Protein AF-A0A2S4DX50-F1 (afdb_monomer)

Solvent-accessible surface area (backbone atoms only — not comparable to full-atom values): 15581 Å² total; per-residue (Å²): 107,74,46,39,34,32,43,34,52,40,32,35,40,36,37,38,90,70,46,83,98,61,53,57,69,65,50,57,75,54,47,44,44,21,42,78,88,64,51,76,56,74,75,76,48,62,48,79,37,63,93,77,22,32,35,42,37,33,41,82,45,56,71,91,52,61,47,37,37,43,32,42,81,92,38,73,35,60,32,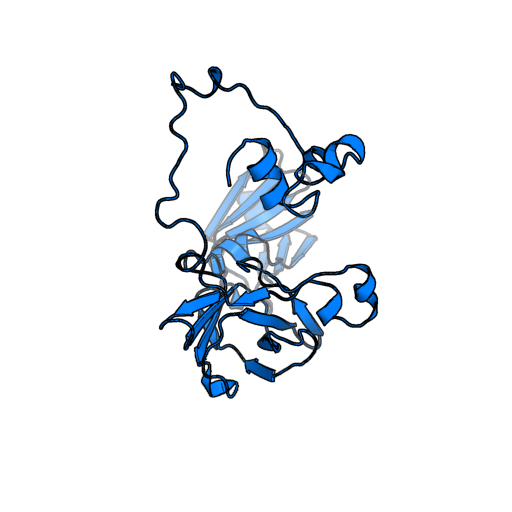46,92,32,72,53,23,48,45,70,67,33,63,70,92,70,86,66,24,69,43,59,35,83,94,19,34,30,32,44,36,29,44,84,50,64,81,48,77,45,44,29,42,38,35,23,36,64,90,42,78,85,42,75,70,48,72,47,77,46,44,84,49,72,45,28,25,34,32,49,79,46,48,17,62,82,63,79,35,82,50,41,64,59,24,28,32,35,35,39,42,27,46,88,96,44,74,46,69,44,60,58,93,51,50,85,43,61,50,94,74,59,79,89,44,35,85,79,38,71,74,40,63,49,61,35,22,27,42,60,60,71,90,81,51,80,71,93,81,75,72,83,85,87,61,86,89,64,81,53,80,86,66,64,80,86,82,88,84,50,61,40,64,81,47,57,50,75,89,50,56,89,75,52,94,41,65,64,41,31,73,65,28,49,37,45,76,74,72,48,127

Organism: Streptococcus thermophilus (NCBI:txid1308)

Mean predicted aligned error: 5.95 Å

Radius of gyration: 27.24 Å; Cα contacts (8 Å, |Δi|>4): 497; chains: 1; bounding box: 67×50×75 Å

Structure (mmCIF, N/CA/C/O backbone):
data_AF-A0A2S4DX50-F1
#
_entry.id   AF-A0A2S4DX50-F1
#
loop_
_atom_site.group_PDB
_atom_site.id
_atom_site.type_symbol
_atom_site.label_atom_id
_atom_site.label_alt_id
_atom_site.label_comp_id
_atom_site.label_asym_id
_atom_site.label_entity_id
_atom_site.label_seq_id
_atom_site.pdbx_PDB_ins_code
_atom_site.Cartn_x
_atom_site.Cartn_y
_atom_site.Cartn_z
_atom_site.occupancy
_atom_site.B_iso_or_equiv
_atom_site.auth_seq_id
_atom_site.auth_comp_id
_atom_site.auth_asym_id
_atom_site.auth_atom_id
_atom_site.pdbx_PDB_model_num
ATOM 1 N N . MET A 1 1 ? -33.282 1.999 17.122 1.00 90.56 1 MET A N 1
ATOM 2 C CA . MET A 1 1 ? -31.908 2.334 16.662 1.00 90.56 1 MET A CA 1
ATOM 3 C C . MET A 1 1 ? -31.429 1.211 15.747 1.00 90.56 1 MET A C 1
ATOM 5 O O . MET A 1 1 ? -31.797 0.074 15.987 1.00 90.56 1 MET A O 1
ATOM 9 N N . THR A 1 2 ? -30.674 1.490 14.684 1.00 93.50 2 THR A N 1
ATOM 10 C CA . THR A 1 2 ? -30.256 0.473 13.690 1.00 93.50 2 THR A CA 1
ATOM 11 C C . THR A 1 2 ? -28.762 0.163 13.697 1.00 93.50 2 THR A C 1
ATOM 13 O O . THR A 1 2 ? -28.354 -0.839 13.117 1.00 93.50 2 THR A O 1
ATOM 16 N N . GLY A 1 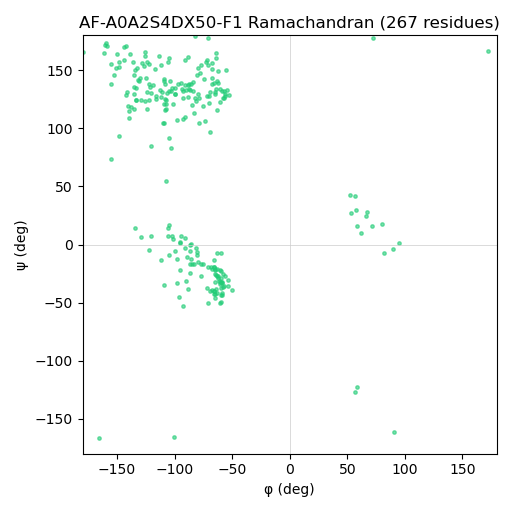3 ? -27.937 0.981 14.353 1.00 93.56 3 GLY A N 1
ATOM 17 C CA . GLY A 1 3 ? -26.508 0.712 14.475 1.00 93.56 3 GLY A CA 1
ATOM 18 C C . GLY A 1 3 ? -25.759 1.771 15.273 1.00 93.56 3 GLY A C 1
ATOM 19 O O . GLY A 1 3 ? -26.273 2.864 15.512 1.00 93.56 3 GLY A O 1
ATOM 20 N N . ALA A 1 4 ? -24.531 1.433 15.664 1.00 94.25 4 ALA A N 1
ATOM 21 C CA . ALA A 1 4 ? -23.597 2.338 16.322 1.00 94.25 4 ALA A CA 1
ATOM 22 C C . ALA A 1 4 ? -22.170 2.080 15.815 1.00 94.25 4 ALA A C 1
ATOM 24 O O . ALA A 1 4 ? -21.714 0.934 15.790 1.00 94.25 4 ALA A O 1
ATOM 25 N N . GLN A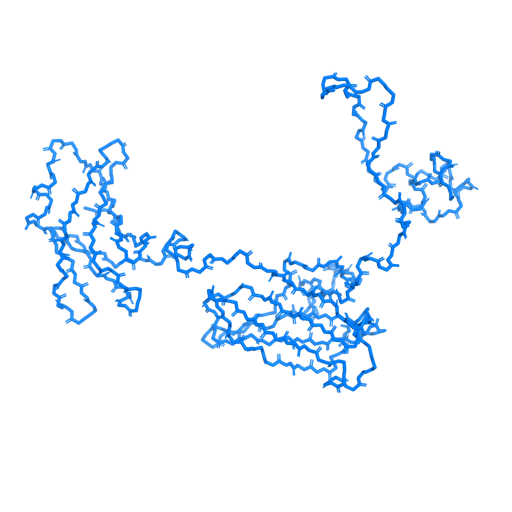 1 5 ? -21.452 3.132 15.428 1.00 93.19 5 GLN A N 1
ATOM 26 C CA . GLN A 1 5 ? -20.070 3.049 14.950 1.00 93.19 5 GLN A CA 1
ATOM 27 C C . GLN A 1 5 ? -19.221 4.124 15.611 1.00 93.19 5 GLN A C 1
ATOM 29 O O . GLN A 1 5 ? -19.615 5.286 15.671 1.00 93.19 5 GLN A O 1
ATOM 34 N N . GLN A 1 6 ? -18.031 3.764 16.083 1.00 93.06 6 GLN A N 1
ATOM 35 C CA . GLN A 1 6 ? -17.111 4.771 16.590 1.00 93.06 6 GLN A CA 1
ATOM 36 C C . GLN A 1 6 ? -16.409 5.453 15.413 1.00 93.06 6 GLN A C 1
ATOM 38 O O . GLN A 1 6 ? -15.878 4.771 14.537 1.00 93.06 6 GLN A O 1
ATOM 43 N N . LEU A 1 7 ? -16.411 6.786 15.379 1.00 92.56 7 LEU A N 1
ATOM 44 C CA . LEU A 1 7 ? -15.806 7.587 14.309 1.00 92.56 7 LEU A CA 1
ATOM 45 C C . LEU A 1 7 ? -14.406 8.085 14.667 1.00 92.56 7 LEU A C 1
ATOM 47 O O . LEU A 1 7 ? -13.564 8.242 13.789 1.00 92.56 7 LEU A O 1
ATOM 51 N N . SER A 1 8 ? -14.166 8.359 15.947 1.00 92.69 8 SER A N 1
ATOM 52 C CA . SER A 1 8 ? -12.902 8.869 16.480 1.00 92.69 8 SER A CA 1
ATOM 53 C C . SER A 1 8 ? -12.825 8.574 17.985 1.00 92.69 8 SER A C 1
ATOM 55 O O . SER A 1 8 ? -13.825 8.150 18.570 1.00 92.69 8 SER A O 1
ATOM 57 N N . PRO A 1 9 ? -11.692 8.833 18.662 1.00 91.81 9 PRO A N 1
ATOM 58 C CA . PRO A 1 9 ? -11.610 8.750 20.122 1.00 91.81 9 PRO A CA 1
ATOM 59 C C . PRO A 1 9 ? -12.558 9.686 20.885 1.00 91.81 9 PRO A C 1
ATOM 61 O O . PRO A 1 9 ? -12.634 9.592 22.103 1.00 91.81 9 PRO A O 1
ATOM 64 N N . SER A 1 10 ? -13.267 10.590 20.206 1.00 92.38 10 SER A N 1
ATOM 65 C CA . SER A 1 10 ? -14.212 11.520 20.826 1.00 92.38 10 SER A CA 1
ATOM 66 C C . SER A 1 10 ? -15.633 11.427 20.279 1.00 92.38 10 SER A C 1
ATOM 68 O O . SER A 1 10 ? -16.516 12.097 20.813 1.00 92.38 10 SER A O 1
ATOM 70 N N . GLN A 1 11 ? -15.882 10.606 19.249 1.00 94.50 11 GLN A N 1
ATOM 71 C CA . GLN A 1 11 ? -17.180 10.553 18.575 1.00 94.50 11 GLN A CA 1
ATOM 72 C C . GLN A 1 11 ? -17.687 9.136 18.291 1.00 94.50 11 GLN A C 1
ATOM 74 O O . GLN A 1 11 ? -16.960 8.291 17.760 1.00 94.50 11 GLN A O 1
ATOM 79 N N . ILE A 1 12 ? -18.975 8.916 18.561 1.00 94.94 12 ILE A N 1
ATOM 80 C CA . ILE A 1 12 ? -19.744 7.739 18.132 1.00 94.94 12 ILE A CA 1
ATOM 81 C C . ILE A 1 12 ? -20.922 8.213 17.279 1.00 94.94 12 ILE A C 1
ATOM 83 O O . ILE A 1 12 ? -21.677 9.086 17.693 1.00 94.94 12 ILE A O 1
ATOM 87 N N . GLU A 1 13 ? -21.101 7.615 16.108 1.00 95.31 13 GLU A N 1
ATOM 88 C CA . GLU A 1 13 ? -22.276 7.803 15.261 1.00 95.31 13 GLU A CA 1
ATOM 89 C C . GLU A 1 13 ? -23.322 6.735 15.575 1.00 95.31 13 GLU A C 1
ATOM 91 O O . GLU A 1 13 ? -23.018 5.540 15.626 1.00 95.31 13 GLU A O 1
ATOM 96 N N . LEU A 1 14 ? -24.563 7.169 15.747 1.00 95.25 14 LEU A N 1
ATOM 97 C CA . LEU A 1 14 ? -25.743 6.332 15.889 1.00 95.25 14 LEU A CA 1
ATOM 98 C C . LEU A 1 14 ? -26.581 6.433 14.619 1.00 95.25 14 LEU A C 1
ATOM 100 O O . LEU A 1 14 ? -26.770 7.521 14.077 1.00 95.25 14 LEU A O 1
ATOM 104 N N . SER A 1 15 ? -27.108 5.303 14.166 1.00 95.19 15 SER A N 1
ATOM 105 C CA . SER A 1 15 ? -28.032 5.229 13.032 1.00 95.19 15 SER A CA 1
ATOM 106 C C . SER A 1 15 ? -29.437 4.886 13.514 1.00 95.19 15 SER A C 1
ATOM 108 O O . SER A 1 15 ? -29.610 4.048 14.405 1.00 95.19 15 SER A O 1
ATOM 110 N N . PHE A 1 16 ? -30.452 5.509 12.918 1.00 94.75 16 PHE A N 1
ATOM 111 C CA . PHE A 1 16 ? -31.856 5.318 13.278 1.00 94.75 16 PHE A CA 1
ATOM 112 C C . PHE A 1 16 ? -32.717 4.997 12.051 1.00 94.75 16 PHE A C 1
ATOM 114 O O . PHE A 1 16 ? -32.385 5.337 10.918 1.00 94.75 16 PHE A O 1
ATOM 121 N N . THR A 1 17 ? -33.859 4.345 12.279 1.00 92.69 17 THR A N 1
ATOM 122 C CA . THR A 1 17 ? -34.899 4.158 11.253 1.00 92.69 17 THR A CA 1
ATOM 123 C C . THR A 1 17 ? -35.628 5.467 10.943 1.00 92.69 17 THR A C 1
ATOM 125 O O . THR A 1 17 ? -35.956 5.735 9.780 1.00 92.69 17 THR A O 1
ATOM 128 N N . ASN A 1 18 ? -35.863 6.281 11.978 1.00 89.50 18 ASN A N 1
ATOM 129 C CA . ASN A 1 18 ? -36.458 7.607 11.902 1.00 89.50 18 ASN A CA 1
ATOM 130 C C . ASN A 1 18 ? -35.949 8.516 13.039 1.00 89.50 18 ASN A C 1
ATOM 132 O O . ASN A 1 18 ? -35.604 8.009 14.106 1.00 89.50 18 ASN A O 1
ATOM 136 N N . LEU A 1 19 ? -35.922 9.829 12.797 1.00 90.62 19 LEU A N 1
ATOM 137 C CA . LEU A 1 19 ? -35.641 10.890 13.774 1.00 90.62 19 LEU A CA 1
ATOM 138 C C . LEU A 1 19 ? -36.641 12.062 13.679 1.00 90.62 19 LEU A C 1
ATOM 140 O O . LEU A 1 19 ? -36.374 13.130 14.224 1.00 90.62 19 LEU A O 1
ATOM 144 N N . ASP A 1 20 ? -37.768 11.892 12.982 1.00 86.19 20 ASP A N 1
ATOM 145 C CA . ASP A 1 20 ? -38.797 12.932 12.891 1.00 86.19 20 ASP A CA 1
ATOM 146 C C . ASP A 1 20 ? -39.317 13.311 14.284 1.00 86.19 20 ASP A C 1
ATOM 148 O O . ASP A 1 20 ? -39.645 12.436 15.083 1.00 86.19 20 ASP A O 1
ATOM 152 N N . GLU A 1 21 ? -39.390 14.616 14.557 1.00 84.56 21 GLU A N 1
ATOM 153 C CA . GLU A 1 21 ? -39.941 15.195 15.797 1.00 84.56 21 GLU A CA 1
ATOM 154 C C . GLU A 1 21 ? -39.250 14.749 17.106 1.00 84.56 21 GLU A C 1
ATOM 156 O O . GLU A 1 21 ? -39.773 14.983 18.193 1.00 84.56 21 GLU A O 1
ATOM 161 N N . VAL A 1 22 ? -38.053 14.158 17.029 1.00 87.19 22 VAL A N 1
ATOM 162 C CA . VAL A 1 22 ? -37.254 13.755 18.197 1.00 87.19 22 VAL A CA 1
ATOM 163 C C . VAL A 1 22 ? -36.170 14.796 18.484 1.00 87.19 22 VAL A C 1
ATOM 165 O O . VAL A 1 22 ? -35.401 15.160 17.594 1.00 87.19 22 VAL A O 1
ATOM 168 N N . SER A 1 23 ? -36.075 15.254 19.737 1.00 89.50 23 SER A N 1
ATOM 169 C CA . SER A 1 23 ? -35.003 16.150 20.192 1.00 89.50 23 SER A CA 1
ATOM 170 C C . SER A 1 23 ? -33.767 15.386 20.685 1.00 89.50 23 SER A C 1
ATOM 172 O O . SER A 1 23 ? -33.838 14.202 21.030 1.00 89.50 23 SER A O 1
ATOM 174 N N . SER A 1 24 ? -32.616 16.062 20.760 1.00 88.88 24 SER A N 1
ATOM 175 C CA . SER A 1 24 ? -31.401 15.476 21.343 1.00 88.88 24 SER A CA 1
ATOM 176 C C . SER A 1 24 ? -31.612 15.069 22.803 1.00 88.88 24 SER A C 1
ATOM 178 O O . SER A 1 24 ? -31.110 14.031 23.238 1.00 88.88 24 SER A O 1
ATOM 180 N N . GLU A 1 25 ? -32.370 15.866 23.558 1.00 88.75 25 GLU A N 1
ATOM 181 C CA . GLU A 1 25 ? -32.700 15.630 24.962 1.00 88.75 25 GLU A CA 1
ATOM 182 C C . GLU A 1 25 ? -33.536 14.364 25.140 1.00 88.75 25 GLU A C 1
ATOM 184 O O . GLU A 1 25 ? -33.324 13.622 26.099 1.00 88.75 25 GLU A O 1
ATOM 189 N N . ASP A 1 26 ? -34.462 14.093 24.220 1.00 88.94 26 ASP A N 1
ATOM 190 C CA . ASP A 1 26 ? -35.291 12.888 24.268 1.00 88.94 26 ASP A CA 1
ATOM 191 C C . ASP A 1 26 ? -34.463 11.631 24.023 1.00 88.94 26 ASP A C 1
ATOM 193 O O . ASP A 1 26 ? -34.625 10.644 24.740 1.00 88.94 26 ASP A O 1
ATOM 197 N N . ILE A 1 27 ? -33.501 11.683 23.096 1.00 90.50 27 ILE A N 1
ATOM 198 C CA . ILE A 1 27 ? -32.574 10.564 22.897 1.00 90.50 27 ILE A CA 1
ATOM 199 C C . ILE A 1 27 ? -31.700 10.362 24.136 1.00 90.50 27 ILE A C 1
ATOM 201 O O . ILE A 1 27 ? -31.547 9.234 24.601 1.00 90.50 27 ILE A O 1
ATOM 205 N N . LEU A 1 28 ? -31.136 11.436 24.694 1.00 88.69 28 LEU A N 1
ATOM 206 C CA . LEU A 1 28 ? -30.203 11.354 25.822 1.00 88.69 28 LEU A CA 1
ATOM 207 C C . LEU A 1 28 ? -30.824 10.779 27.106 1.00 88.69 28 LEU A C 1
ATOM 209 O O . LEU A 1 28 ? -30.089 10.185 27.892 1.00 88.69 28 LEU A O 1
ATOM 213 N N . LYS A 1 29 ? -32.142 10.911 27.323 1.00 87.69 29 LYS A N 1
ATOM 214 C CA . LYS A 1 29 ? -32.836 10.337 28.498 1.00 87.69 29 LYS A CA 1
ATOM 215 C C . LYS A 1 29 ? -32.769 8.808 28.533 1.00 87.69 29 LYS A C 1
ATOM 217 O O . LYS A 1 29 ? -32.538 8.229 29.594 1.00 87.69 29 LYS A O 1
ATOM 222 N N . ASP A 1 30 ? -32.940 8.174 27.375 1.00 89.19 30 ASP A N 1
ATOM 223 C CA . ASP A 1 30 ? -33.047 6.714 27.254 1.00 89.19 30 ASP A CA 1
ATOM 224 C C . ASP A 1 30 ? -31.778 6.059 26.692 1.00 89.19 30 ASP A C 1
ATOM 226 O O . ASP A 1 30 ? -31.639 4.830 26.702 1.00 89.19 30 ASP A O 1
ATOM 230 N N . LEU A 1 31 ? -30.830 6.866 26.213 1.00 93.19 31 LEU A N 1
ATOM 231 C CA . LEU A 1 31 ? -29.555 6.402 25.694 1.00 93.19 31 LEU A CA 1
ATOM 232 C C . LEU A 1 31 ? -28.586 6.060 26.829 1.00 93.19 31 LEU A C 1
ATOM 234 O O . LEU A 1 31 ? -28.242 6.887 27.671 1.00 93.19 31 LEU A O 1
ATOM 238 N N . LYS A 1 32 ? -28.052 4.841 26.791 1.00 93.50 32 LYS A N 1
ATOM 239 C CA . LYS A 1 32 ? -26.989 4.382 27.688 1.00 93.50 32 LYS A CA 1
ATOM 240 C C . LYS A 1 32 ? -25.795 3.919 26.875 1.00 93.50 32 LYS A C 1
ATOM 242 O O . LYS A 1 32 ? -25.918 3.019 26.045 1.00 93.50 32 LYS A O 1
ATOM 247 N N . VAL A 1 33 ? -24.630 4.494 27.152 1.00 94.12 33 VAL A N 1
ATOM 248 C CA . VAL A 1 33 ? -23.351 4.027 26.607 1.00 94.12 33 VAL A CA 1
ATOM 249 C C . VAL A 1 33 ? -22.530 3.447 27.746 1.00 94.12 33 VAL A C 1
ATOM 251 O O . VAL A 1 33 ? -22.335 4.115 28.759 1.00 94.12 33 VAL A O 1
ATOM 254 N N . THR A 1 34 ? -22.054 2.213 27.593 1.00 93.75 34 THR A N 1
ATOM 255 C CA . THR A 1 34 ? -21.245 1.530 28.609 1.00 93.75 34 THR A CA 1
ATOM 256 C C . THR A 1 34 ? -19.926 1.017 28.043 1.00 93.75 34 THR A C 1
ATOM 258 O O . THR A 1 34 ? -19.812 0.699 26.853 1.00 93.75 34 THR A O 1
ATOM 261 N N . TYR A 1 35 ? -18.931 0.895 28.918 1.00 89.50 35 TYR A N 1
ATOM 262 C CA . TYR A 1 35 ? -17.698 0.153 28.662 1.00 89.50 35 TYR A CA 1
ATOM 263 C C . TYR A 1 35 ? -17.966 -1.366 28.626 1.00 89.50 35 TYR A C 1
ATOM 265 O O . TYR A 1 35 ? -19.089 -1.829 28.860 1.00 89.50 35 TYR A O 1
ATOM 273 N N . LYS A 1 36 ? -16.921 -2.161 28.355 1.00 85.44 36 LYS A N 1
ATOM 274 C CA . LYS A 1 36 ? -16.997 -3.637 28.344 1.00 85.44 36 LYS A CA 1
ATOM 275 C C . LYS A 1 36 ? -17.401 -4.249 29.683 1.00 85.44 36 LYS A C 1
ATOM 277 O O . LYS A 1 36 ? -18.029 -5.301 29.692 1.00 85.44 36 LYS A O 1
ATOM 282 N N . ASP A 1 37 ? -17.016 -3.612 30.783 1.00 86.12 37 ASP A N 1
ATOM 283 C CA . ASP A 1 37 ? -17.306 -4.045 32.154 1.00 86.12 37 ASP A CA 1
ATOM 284 C C . ASP A 1 37 ? -18.721 -3.651 32.622 1.00 86.12 37 ASP A C 1
ATOM 286 O O . ASP A 1 37 ? -19.134 -4.019 33.718 1.00 86.12 37 ASP A O 1
ATOM 290 N N . GLY A 1 38 ? -19.478 -2.932 31.784 1.00 85.56 38 GLY A N 1
ATOM 291 C CA . GLY A 1 38 ? -20.833 -2.474 32.078 1.00 85.56 38 GLY A CA 1
ATOM 292 C C . GLY A 1 38 ? -20.912 -1.108 32.760 1.00 85.56 38 GLY A C 1
ATOM 293 O O . GLY A 1 38 ? -22.020 -0.599 32.924 1.00 85.56 38 GLY A O 1
ATOM 294 N N . ASN A 1 39 ? -19.784 -0.478 33.101 1.00 89.69 39 ASN A N 1
ATOM 295 C CA . ASN A 1 39 ? -19.777 0.868 33.670 1.00 89.69 39 ASN A CA 1
ATOM 296 C C . ASN A 1 39 ? -20.248 1.905 32.639 1.00 89.69 39 ASN A C 1
ATOM 298 O O . ASN A 1 39 ? -19.940 1.801 31.449 1.00 89.69 39 ASN A O 1
ATOM 302 N N . SER A 1 40 ? -20.987 2.921 33.086 1.00 90.25 40 SER A N 1
ATOM 303 C CA . SER A 1 40 ? -21.513 3.974 32.209 1.00 90.25 40 SER A CA 1
ATOM 304 C C . SER A 1 40 ? -20.427 4.954 31.759 1.00 90.25 40 SER A C 1
ATOM 306 O O . SER A 1 40 ? -19.559 5.349 32.537 1.00 90.25 40 SER A O 1
ATOM 308 N N . VAL A 1 41 ? -20.516 5.393 30.505 1.00 90.19 41 VAL A N 1
ATOM 309 C CA . VAL A 1 41 ? -19.689 6.462 29.936 1.00 90.19 41 VAL A CA 1
ATOM 310 C C . VAL A 1 41 ? -20.396 7.801 30.129 1.00 90.19 41 VAL A C 1
ATOM 312 O O . VAL A 1 41 ? -21.599 7.911 29.896 1.00 90.19 41 VAL A O 1
ATOM 315 N N . ILE A 1 42 ? -19.649 8.834 30.523 1.00 85.12 42 ILE A N 1
ATOM 316 C CA . ILE A 1 42 ? -20.178 10.199 30.594 1.00 85.12 42 ILE A CA 1
ATOM 317 C C . ILE A 1 42 ? -20.288 10.758 29.171 1.00 85.12 42 ILE A C 1
ATOM 319 O O . ILE A 1 42 ? -19.287 10.892 28.463 1.00 85.12 42 ILE A O 1
ATOM 323 N N . LEU A 1 43 ? -21.510 11.097 28.765 1.00 86.06 43 LEU A N 1
ATOM 324 C CA . LEU A 1 43 ? -21.800 11.748 27.490 1.00 86.06 43 LEU A CA 1
ATOM 325 C C . LEU A 1 43 ? -21.704 13.266 27.653 1.00 86.06 43 LEU A C 1
ATOM 327 O O . LEU A 1 43 ? -22.181 13.807 28.649 1.00 86.06 43 LEU A O 1
ATOM 331 N N . LYS A 1 44 ? -21.088 13.954 26.686 1.00 85.50 44 LYS A N 1
ATOM 332 C CA . LYS A 1 44 ? -20.963 15.421 26.713 1.00 85.50 44 LYS A CA 1
ATOM 333 C C . LYS A 1 44 ? -22.049 16.098 25.892 1.00 85.50 44 LYS A C 1
ATOM 335 O O . LYS A 1 44 ? -22.620 17.086 26.334 1.00 85.50 44 LYS A O 1
ATOM 340 N N . GLN A 1 45 ? -22.299 15.587 24.691 1.00 90.88 45 GLN A N 1
ATOM 341 C CA . GLN A 1 45 ? -23.195 16.217 23.727 1.00 90.88 45 GLN A CA 1
ATOM 342 C C . GLN A 1 45 ? -23.749 15.178 22.751 1.00 90.88 45 GLN A C 1
ATOM 344 O O . GLN A 1 45 ? -23.111 14.150 22.506 1.00 90.88 45 GLN A O 1
ATOM 349 N N . LEU A 1 46 ? -24.914 15.479 22.179 1.00 94.44 46 LEU A N 1
ATOM 350 C CA . LEU A 1 46 ? -25.516 14.745 21.075 1.00 94.44 46 LEU A CA 1
ATOM 351 C C . LEU A 1 46 ? -26.007 15.734 20.013 1.00 94.44 46 LEU A C 1
ATOM 353 O O . LEU A 1 46 ? -26.798 16.629 20.311 1.00 94.44 46 LEU A O 1
ATOM 357 N N . GLU A 1 47 ? -25.540 15.560 18.780 1.00 94.88 47 GLU A N 1
ATOM 358 C CA . GLU A 1 47 ? -25.949 16.354 17.617 1.00 94.88 47 GLU A CA 1
ATOM 359 C C . GLU A 1 47 ? -26.757 15.491 16.647 1.00 94.88 47 GLU A C 1
ATOM 361 O O . GLU A 1 47 ? -26.337 14.384 16.306 1.00 94.88 47 GLU A O 1
ATOM 366 N N . LEU A 1 48 ? -27.916 15.987 16.208 1.00 94.75 48 LEU A N 1
ATOM 367 C CA . LEU A 1 48 ? -28.794 15.284 15.276 1.00 94.75 48 LEU A CA 1
ATOM 368 C C . LEU A 1 48 ? -28.538 15.709 13.836 1.00 94.75 48 LEU A C 1
ATOM 370 O O . LEU A 1 48 ? -28.440 16.892 13.522 1.00 94.75 48 LEU A O 1
ATOM 374 N N . ASP A 1 49 ? -28.549 14.721 12.955 1.00 93.31 49 ASP A N 1
ATOM 375 C CA . ASP A 1 49 ? -28.630 14.892 11.515 1.00 93.31 49 ASP A CA 1
ATOM 376 C C . ASP A 1 49 ? -29.885 14.164 11.024 1.00 93.31 49 ASP A C 1
ATOM 378 O O . ASP A 1 49 ? -29.869 12.986 10.648 1.00 93.31 49 ASP A O 1
ATOM 382 N N . THR A 1 50 ? -31.016 14.868 11.093 1.00 90.69 50 THR A N 1
ATOM 383 C CA . THR A 1 50 ? -32.337 14.326 10.742 1.00 90.69 50 THR A CA 1
ATOM 384 C C . THR A 1 50 ? -32.428 13.968 9.262 1.00 90.69 50 THR A C 1
ATOM 386 O O . THR A 1 50 ? -33.044 12.961 8.914 1.00 90.69 50 THR A O 1
ATOM 389 N N . LYS A 1 51 ? -31.730 14.714 8.392 1.00 91.56 51 LYS A N 1
ATOM 390 C CA . LYS A 1 51 ? -31.659 14.448 6.949 1.00 91.56 51 LYS A CA 1
ATOM 391 C C . LYS A 1 51 ? -31.090 13.061 6.662 1.00 91.56 51 LYS A C 1
ATOM 393 O O . LYS A 1 51 ? -31.599 12.363 5.786 1.00 91.56 51 LYS A O 1
ATOM 398 N N . PHE A 1 52 ? -30.051 12.663 7.391 1.00 93.94 52 PHE A N 1
ATOM 399 C CA . PHE A 1 52 ? -29.409 11.359 7.223 1.00 93.94 52 PHE A CA 1
ATOM 400 C C . PHE A 1 52 ? -29.819 10.325 8.276 1.00 93.94 52 PHE A C 1
ATOM 402 O O . PHE A 1 52 ? -29.310 9.205 8.243 1.00 93.94 52 PHE A O 1
ATOM 409 N N . LYS A 1 53 ? -30.763 10.661 9.167 1.00 95.69 53 LYS A N 1
ATOM 410 C CA . LYS A 1 53 ? -31.258 9.795 10.252 1.00 95.69 53 LYS A CA 1
ATOM 411 C C . LYS A 1 53 ? -30.133 9.313 11.174 1.00 95.69 53 LYS A C 1
ATOM 413 O O . LYS A 1 53 ? -30.072 8.141 11.563 1.00 95.69 53 LYS A O 1
ATOM 418 N N . LYS A 1 54 ? -29.221 10.228 11.500 1.00 95.75 54 LYS A N 1
ATOM 419 C CA . LYS A 1 54 ? -28.031 9.975 12.313 1.00 95.75 54 LYS A CA 1
ATOM 420 C C . LYS A 1 54 ? -27.994 10.869 13.541 1.00 95.75 54 LYS A C 1
ATOM 422 O O . LYS A 1 54 ? -28.545 11.964 13.542 1.00 95.75 54 LYS A O 1
ATOM 427 N N . ALA A 1 55 ? -27.291 10.408 14.567 1.00 95.69 55 ALA A N 1
ATOM 428 C CA . ALA A 1 55 ? -26.881 11.247 15.684 1.00 95.69 55 ALA A CA 1
ATOM 429 C C . ALA A 1 55 ? -25.392 11.049 15.966 1.00 95.69 55 ALA A C 1
ATOM 431 O O . ALA A 1 55 ? -24.903 9.921 15.918 1.00 95.69 55 ALA A O 1
ATOM 432 N N . THR A 1 56 ? -24.679 12.121 16.292 1.00 95.88 56 THR A N 1
ATOM 433 C CA . THR A 1 56 ? -23.276 12.059 16.711 1.00 95.88 56 THR A CA 1
ATOM 434 C C . THR A 1 56 ? -23.186 12.336 18.200 1.00 95.88 56 THR A C 1
ATOM 436 O O . THR A 1 56 ? -23.524 13.422 18.665 1.00 95.88 56 THR A O 1
ATOM 439 N N . LEU A 1 57 ? -22.721 11.343 18.952 1.00 95.12 57 LEU A N 1
ATOM 440 C CA . LEU A 1 57 ? -22.363 11.483 20.355 1.00 95.12 57 LEU A CA 1
ATOM 441 C C . LEU A 1 57 ? -20.944 12.010 20.464 1.00 95.12 57 LEU A C 1
ATOM 443 O O . LEU A 1 57 ? -20.032 11.426 19.879 1.00 95.12 57 LEU A O 1
ATOM 447 N N . THR A 1 58 ? -20.754 13.023 21.299 1.00 94.00 58 THR A N 1
ATOM 448 C CA . THR A 1 58 ? -19.433 13.507 21.697 1.00 94.00 58 THR A CA 1
ATOM 449 C C . THR A 1 58 ? -19.148 13.081 23.133 1.00 94.00 58 THR A C 1
ATOM 451 O O . THR A 1 58 ? -19.961 13.283 24.041 1.00 94.00 58 THR A O 1
ATOM 454 N N . GLY A 1 59 ? -17.976 12.493 23.355 1.00 91.31 59 GLY A N 1
ATOM 455 C CA . GLY A 1 59 ? -17.560 11.947 24.644 1.00 91.31 59 GLY A CA 1
ATOM 456 C C . GLY A 1 59 ? -16.063 11.663 24.693 1.00 91.31 59 GLY A C 1
ATOM 457 O O . GLY A 1 59 ? -15.308 12.143 23.851 1.00 91.31 59 GLY A O 1
ATOM 458 N N . ASP A 1 60 ? -15.632 10.912 25.705 1.00 90.94 60 ASP A N 1
ATOM 459 C CA . ASP A 1 60 ? -14.274 10.366 25.784 1.00 90.94 60 ASP A CA 1
ATOM 460 C C . ASP A 1 60 ? -14.314 8.865 25.473 1.00 90.94 60 ASP A C 1
ATOM 462 O O . ASP A 1 60 ? -14.575 8.016 26.330 1.00 90.94 60 ASP A O 1
ATOM 466 N N . PHE A 1 61 ? -14.128 8.547 24.197 1.00 90.25 61 PHE A N 1
ATOM 467 C CA . PHE A 1 61 ? -14.243 7.202 23.653 1.00 90.25 61 PHE A CA 1
ATOM 468 C C . PHE A 1 61 ? -12.862 6.635 23.302 1.00 90.25 61 PHE A C 1
ATOM 470 O O . PHE A 1 61 ? -12.609 6.243 22.167 1.00 90.25 61 PHE A O 1
ATOM 477 N N . VAL A 1 62 ? -11.913 6.609 24.240 1.00 87.19 62 VAL A N 1
ATOM 478 C CA . VAL A 1 62 ? -10.560 6.090 23.966 1.00 87.19 62 VAL A CA 1
ATOM 479 C C . VAL A 1 62 ? -10.598 4.682 23.351 1.00 87.19 62 VAL A C 1
ATOM 481 O O . VAL A 1 62 ? -11.174 3.754 23.918 1.00 87.19 62 VAL A O 1
ATOM 484 N N . ALA A 1 63 ? -9.901 4.497 22.225 1.00 80.44 63 ALA A N 1
ATOM 485 C CA . ALA A 1 63 ? -9.934 3.265 21.430 1.00 80.44 63 ALA A CA 1
ATOM 486 C C . ALA A 1 63 ? -9.568 1.985 22.208 1.00 80.44 63 ALA A C 1
ATOM 488 O O . ALA A 1 63 ? -10.066 0.911 21.893 1.00 80.44 63 ALA A O 1
ATOM 489 N N . LYS A 1 64 ? -8.762 2.077 23.276 1.00 83.81 64 LYS A N 1
ATOM 490 C CA . LYS A 1 64 ? -8.416 0.923 24.131 1.00 83.81 64 LYS A CA 1
ATOM 491 C C . LYS A 1 64 ? -9.632 0.247 24.784 1.00 83.81 64 LYS A C 1
ATOM 493 O O . LYS A 1 64 ? -9.560 -0.917 25.165 1.00 83.81 64 LYS A O 1
ATOM 498 N N . ASN A 1 65 ? -10.737 0.976 24.929 1.00 85.75 65 ASN A N 1
ATOM 499 C CA . ASN A 1 65 ? -11.949 0.491 25.581 1.00 85.75 65 ASN A CA 1
ATOM 500 C C . ASN A 1 65 ? -12.932 -0.169 24.597 1.00 85.75 65 ASN A C 1
ATOM 502 O O . ASN A 1 65 ? -13.960 -0.692 25.026 1.00 85.75 65 ASN A O 1
ATOM 506 N N . LEU A 1 66 ? -12.625 -0.174 23.295 1.00 85.19 66 LEU A N 1
ATOM 507 C CA . LEU A 1 66 ? -13.475 -0.752 22.256 1.00 85.19 66 LEU A CA 1
ATOM 508 C C . LEU A 1 66 ? -13.675 -2.264 22.408 1.00 85.19 66 LEU A C 1
ATOM 510 O O . LEU A 1 66 ? -12.694 -2.969 22.654 1.00 85.19 66 LEU A O 1
ATOM 514 N N . PRO A 1 67 ? -14.884 -2.803 22.146 1.00 91.06 67 PRO A N 1
ATOM 515 C CA . PRO A 1 67 ? -16.086 -2.054 21.767 1.00 91.06 67 PRO A CA 1
ATOM 516 C C . PRO A 1 67 ? -16.818 -1.422 22.961 1.00 91.06 67 PRO A C 1
ATOM 518 O O . PRO A 1 67 ? -16.923 -2.031 24.026 1.00 91.06 67 PRO A O 1
ATOM 521 N N . TYR A 1 68 ? -17.413 -0.252 22.731 1.00 92.56 68 TYR A N 1
ATOM 522 C CA . TYR A 1 68 ? -18.448 0.322 23.590 1.00 92.56 68 TYR A CA 1
ATOM 523 C C . TYR A 1 68 ? -19.797 -0.333 23.288 1.00 92.56 68 TYR A C 1
ATOM 525 O O . TYR A 1 68 ? -20.046 -0.765 22.160 1.00 92.56 68 TYR A O 1
ATOM 533 N N . LYS A 1 69 ? -20.689 -0.399 24.277 1.00 94.56 69 LYS A N 1
ATOM 534 C CA . LYS A 1 69 ? -22.067 -0.869 24.091 1.00 94.56 69 LYS A CA 1
ATOM 535 C C . LYS A 1 69 ? -23.015 0.320 24.174 1.00 94.56 69 LYS A C 1
ATOM 537 O O . LYS A 1 69 ? -23.065 0.994 25.196 1.00 94.56 69 LYS A O 1
ATOM 542 N N . VAL A 1 70 ? -23.769 0.560 23.108 1.00 95.12 70 VAL A N 1
ATOM 543 C CA . VAL A 1 70 ? -24.780 1.616 23.033 1.00 95.12 70 VAL A CA 1
ATOM 544 C C . VAL A 1 70 ? -26.160 0.982 23.079 1.00 95.12 70 VAL A C 1
ATOM 546 O O . VAL A 1 70 ? -26.467 0.108 22.272 1.00 95.12 70 VAL A O 1
ATOM 549 N N . THR A 1 71 ? -26.984 1.413 24.025 1.00 94.31 71 THR A N 1
ATOM 550 C CA . THR A 1 71 ? -28.341 0.906 24.243 1.00 94.31 71 THR A CA 1
ATOM 551 C C . THR A 1 71 ? -29.328 2.060 24.188 1.00 94.31 71 THR A C 1
ATOM 553 O O . THR A 1 71 ? -29.101 3.081 24.831 1.00 94.31 71 THR A O 1
ATOM 556 N N . PHE A 1 72 ? -30.407 1.898 23.429 1.00 93.38 72 PHE A N 1
ATOM 557 C CA . PHE A 1 72 ? -31.494 2.868 23.327 1.00 93.38 72 PHE A CA 1
ATOM 558 C C . PHE A 1 72 ? -32.827 2.114 23.306 1.00 93.38 72 PHE A C 1
ATOM 560 O O . PHE A 1 72 ? -33.084 1.331 22.387 1.00 93.38 72 PHE A O 1
ATOM 567 N N . GLY A 1 73 ? -33.649 2.304 24.341 1.00 88.69 73 GLY A N 1
ATOM 568 C CA . GLY A 1 73 ? -34.828 1.467 24.572 1.00 88.69 73 GLY A CA 1
ATOM 569 C C . GLY A 1 73 ? -34.444 -0.011 24.717 1.00 88.69 73 GLY A C 1
ATOM 570 O O . GLY A 1 73 ? -33.615 -0.364 25.556 1.00 88.69 73 GLY A O 1
ATOM 571 N N . ASN A 1 74 ? -35.021 -0.869 23.873 1.00 89.44 74 ASN A N 1
ATOM 572 C CA . ASN A 1 74 ? -34.731 -2.308 23.852 1.00 89.44 74 ASN A CA 1
ATOM 573 C C . ASN A 1 74 ? -33.566 -2.686 22.920 1.00 89.44 74 ASN A C 1
ATOM 575 O O . ASN A 1 74 ? -33.094 -3.824 22.960 1.00 89.44 74 ASN A O 1
ATOM 579 N N . ASP A 1 75 ? -33.095 -1.754 22.088 1.00 92.94 75 ASP A N 1
ATOM 580 C CA . ASP A 1 75 ? -32.053 -2.024 21.103 1.00 92.94 75 ASP A CA 1
ATOM 581 C C . ASP A 1 75 ? -30.665 -1.824 21.707 1.00 92.94 75 ASP A C 1
ATOM 583 O O . ASP A 1 75 ? -30.408 -0.835 22.399 1.00 92.94 75 ASP A O 1
ATOM 587 N N . SER A 1 76 ? -29.730 -2.725 21.398 1.00 93.94 76 SER A N 1
ATOM 588 C CA . SER A 1 76 ? -28.361 -2.642 21.904 1.00 93.94 76 SER A CA 1
ATOM 589 C C . SER A 1 76 ? -27.329 -3.072 20.866 1.00 93.94 76 SER A C 1
ATOM 591 O O . SER A 1 76 ? -27.419 -4.163 20.304 1.00 93.94 76 SER A O 1
ATOM 593 N N . PHE A 1 77 ? -26.319 -2.230 20.640 1.00 94.00 77 PHE A N 1
ATOM 594 C CA . PHE A 1 77 ? -25.281 -2.428 19.629 1.00 94.00 77 PHE A CA 1
ATOM 595 C C . PHE A 1 77 ? -23.887 -2.243 20.225 1.00 94.00 77 PHE A C 1
ATOM 597 O O . PHE A 1 77 ? -23.658 -1.367 21.059 1.00 94.00 77 PHE A O 1
ATOM 604 N N . LYS A 1 78 ? -22.931 -3.054 19.769 1.00 93.19 78 LYS A N 1
ATOM 605 C CA . LYS A 1 78 ? -21.505 -2.833 20.031 1.00 93.19 78 LYS A CA 1
ATOM 606 C C . LYS A 1 78 ? -20.944 -1.912 18.954 1.00 93.19 78 LYS A C 1
ATOM 608 O O . LYS A 1 78 ? -21.199 -2.148 17.776 1.00 93.19 78 LYS A O 1
ATOM 613 N N . THR A 1 79 ? -20.170 -0.901 19.335 1.00 89.31 79 THR A N 1
ATOM 614 C CA . THR A 1 79 ? -19.484 -0.044 18.364 1.00 89.31 79 THR A CA 1
ATOM 615 C C . THR A 1 79 ? -18.450 -0.856 17.597 1.00 89.31 79 THR A C 1
ATOM 617 O O . THR A 1 79 ? -17.618 -1.531 18.205 1.00 89.31 79 THR A O 1
ATOM 620 N N . SER A 1 80 ? -18.474 -0.768 16.273 1.00 78.19 80 SER A N 1
ATOM 621 C CA . SER A 1 80 ? -17.451 -1.365 15.415 1.00 78.19 80 SER A CA 1
ATOM 622 C C . SER A 1 80 ? -16.304 -0.395 15.126 1.00 78.19 80 SER A C 1
ATOM 624 O O . SER A 1 80 ? -16.497 0.826 15.140 1.00 78.19 80 SER A O 1
ATOM 626 N N . ASP A 1 81 ? -15.150 -0.946 14.751 1.00 74.31 81 ASP A N 1
ATOM 627 C CA . ASP A 1 81 ? -14.021 -0.191 14.207 1.00 74.31 81 ASP A CA 1
ATOM 628 C C . ASP A 1 81 ? -14.367 0.342 12.810 1.00 74.31 81 ASP A C 1
ATOM 630 O O . ASP A 1 81 ? -14.256 -0.371 11.809 1.00 74.31 81 ASP A O 1
ATOM 634 N N . SER A 1 82 ? -14.813 1.596 12.718 1.00 85.06 82 SER A N 1
ATOM 635 C CA . SER A 1 82 ? -15.063 2.220 11.417 1.00 85.06 82 SER A CA 1
ATOM 636 C C . SER A 1 82 ? -13.750 2.560 10.702 1.00 85.06 82 SER A C 1
ATOM 638 O O . SER A 1 82 ? -12.708 2.778 11.327 1.00 85.06 82 SER A O 1
ATOM 640 N N . TRP A 1 83 ? -13.793 2.679 9.372 1.00 88.50 83 TRP A N 1
ATOM 641 C CA . TRP A 1 83 ? -12.651 3.197 8.613 1.00 88.50 83 TRP A CA 1
ATOM 642 C C . TRP A 1 83 ? -12.275 4.621 9.058 1.00 88.50 83 TRP A C 1
ATOM 644 O O . TRP A 1 83 ? -11.095 4.952 9.086 1.00 88.50 83 TRP A O 1
ATOM 654 N N . ARG A 1 84 ? -13.252 5.436 9.488 1.00 89.75 84 ARG A N 1
ATOM 655 C CA . ARG A 1 84 ? -13.019 6.793 10.015 1.00 89.75 84 ARG A CA 1
ATOM 656 C C . ARG A 1 84 ? -12.238 6.761 11.323 1.00 89.75 84 ARG A C 1
ATOM 658 O O . ARG A 1 84 ? -11.303 7.540 11.480 1.00 89.75 84 ARG A O 1
ATOM 665 N N . LEU A 1 85 ? -12.544 5.811 12.207 1.00 90.44 85 LEU A N 1
ATOM 666 C CA . LEU A 1 85 ? -11.763 5.605 13.423 1.00 90.44 85 LEU A CA 1
ATOM 667 C C . LEU A 1 85 ? -10.341 5.154 13.087 1.00 90.44 85 LEU A C 1
ATOM 669 O O . LEU A 1 85 ? -9.390 5.666 13.675 1.00 90.44 85 LEU A O 1
ATOM 673 N N . LYS A 1 86 ? -10.179 4.242 12.119 1.00 90.75 86 LYS A N 1
ATOM 674 C CA . LYS A 1 86 ? -8.845 3.839 11.653 1.00 90.75 86 LYS A CA 1
ATOM 675 C C . LYS A 1 86 ? -8.057 5.034 11.124 1.00 90.75 86 LYS A C 1
ATOM 677 O O . LYS A 1 86 ? -6.903 5.177 11.498 1.00 90.75 86 LYS A O 1
ATOM 682 N N . VAL A 1 87 ? -8.674 5.917 10.339 1.00 90.62 87 VAL A N 1
ATOM 683 C CA . VAL A 1 87 ? -8.042 7.166 9.884 1.00 90.62 87 VAL A CA 1
ATOM 684 C C . VAL A 1 87 ? -7.659 8.047 11.076 1.00 90.62 87 VAL A C 1
ATOM 686 O O . VAL A 1 87 ? -6.501 8.433 11.199 1.00 90.62 87 VAL A O 1
ATOM 689 N N . ALA A 1 88 ? -8.579 8.304 12.009 1.00 91.44 88 ALA A N 1
ATOM 690 C CA . ALA A 1 88 ? -8.313 9.151 13.175 1.00 91.44 88 ALA A CA 1
ATOM 691 C C . ALA A 1 88 ? -7.155 8.632 14.054 1.00 91.44 88 ALA A C 1
ATOM 693 O O . ALA A 1 88 ? -6.418 9.416 14.654 1.00 91.44 88 ALA A O 1
ATOM 694 N N . LEU A 1 89 ? -6.987 7.311 14.143 1.00 91.38 89 LEU A N 1
ATOM 695 C CA . LEU A 1 89 ? -5.945 6.678 14.952 1.00 91.38 89 LEU A CA 1
ATOM 696 C C . LEU A 1 89 ? -4.626 6.487 14.199 1.00 91.38 89 LEU A C 1
ATOM 698 O O . LEU A 1 89 ? -3.555 6.656 14.789 1.00 91.38 89 LEU A O 1
ATOM 702 N N . TYR A 1 90 ? -4.699 6.133 12.921 1.00 95.06 90 TYR A N 1
ATOM 703 C CA . TYR A 1 90 ? -3.601 5.517 12.180 1.00 95.06 90 TYR A CA 1
ATOM 704 C C . TYR A 1 90 ? -3.282 6.207 10.852 1.00 95.06 90 TYR A C 1
ATOM 706 O O . TYR A 1 90 ? -2.448 5.688 10.120 1.00 95.06 90 TYR A O 1
ATOM 714 N N . SER A 1 91 ? -3.888 7.356 10.520 1.00 96.06 91 SER A N 1
ATOM 715 C CA . SER A 1 91 ? -3.419 8.147 9.372 1.00 96.06 91 SER A CA 1
ATOM 716 C C . SER A 1 91 ? -1.929 8.439 9.523 1.00 96.06 91 SER A C 1
ATOM 718 O O . SER A 1 91 ? -1.469 8.816 10.607 1.00 96.06 91 SER A O 1
ATOM 720 N N . TYR A 1 92 ? -1.188 8.218 8.445 1.00 97.19 92 TYR A N 1
ATOM 721 C CA . TYR A 1 92 ? 0.258 8.335 8.404 1.00 97.19 92 TYR A CA 1
ATOM 722 C C . TYR A 1 92 ? 0.657 9.040 7.113 1.00 97.19 92 TYR A C 1
ATOM 724 O O . TYR A 1 92 ? 0.386 8.534 6.029 1.00 97.19 92 TYR A O 1
ATOM 732 N N . ASP A 1 93 ? 1.298 10.198 7.261 1.00 97.06 93 ASP A N 1
ATOM 733 C CA . ASP A 1 93 ? 1.699 11.065 6.146 1.00 97.06 93 ASP A CA 1
ATOM 734 C C . ASP A 1 93 ? 3.203 10.949 5.825 1.00 97.06 93 ASP A C 1
ATOM 736 O O . ASP A 1 93 ? 3.740 11.738 5.050 1.00 97.06 93 ASP A O 1
ATOM 740 N N . GLY A 1 94 ? 3.905 10.006 6.465 1.00 97.19 94 GLY A N 1
ATOM 741 C CA . GLY A 1 94 ? 5.318 9.739 6.200 1.00 97.19 94 GLY A CA 1
ATOM 742 C C . GLY A 1 94 ? 5.539 8.840 4.982 1.00 97.19 94 GLY A C 1
ATOM 743 O O . GLY A 1 94 ? 4.597 8.390 4.330 1.00 97.19 94 GLY A O 1
ATOM 744 N N . GLU A 1 95 ? 6.808 8.564 4.683 1.00 96.94 95 GLU A N 1
ATOM 745 C CA . GLU A 1 95 ? 7.196 7.728 3.543 1.00 96.94 95 GLU A CA 1
ATOM 746 C C . GLU A 1 95 ? 6.771 6.259 3.737 1.00 96.94 95 GLU A C 1
ATOM 748 O O . GLU A 1 95 ? 6.910 5.690 4.821 1.00 96.94 95 GLU A O 1
ATOM 753 N N . LEU A 1 96 ? 6.264 5.645 2.665 1.00 98.56 96 LEU A N 1
ATOM 754 C CA . LEU A 1 96 ? 5.851 4.242 2.601 1.00 98.56 96 LEU A CA 1
ATOM 755 C C . LEU A 1 96 ? 6.579 3.522 1.459 1.00 98.56 96 LEU A C 1
ATOM 757 O O . LEU A 1 96 ? 7.007 4.145 0.485 1.00 98.56 96 LEU A O 1
ATOM 761 N N . GLY A 1 97 ? 6.674 2.199 1.568 1.00 98.44 97 GLY A N 1
ATOM 762 C CA . GLY A 1 97 ? 7.366 1.336 0.615 1.00 98.44 97 GLY A CA 1
ATOM 763 C C . GLY A 1 97 ? 8.831 1.109 0.967 1.00 98.44 97 GLY A C 1
ATOM 764 O O . GLY A 1 97 ? 9.248 1.309 2.107 1.00 98.44 97 GLY A O 1
ATOM 765 N N . ALA A 1 98 ? 9.609 0.677 -0.026 1.00 98.31 98 ALA A N 1
ATOM 766 C CA . ALA A 1 98 ? 11.048 0.478 0.099 1.00 98.31 98 ALA A CA 1
ATOM 767 C C . ALA A 1 98 ? 11.843 1.588 -0.608 1.00 98.31 98 ALA A C 1
ATOM 769 O O . ALA A 1 98 ? 11.619 1.918 -1.785 1.00 98.31 98 ALA A O 1
ATOM 770 N N . ARG A 1 99 ? 12.832 2.143 0.092 1.00 97.75 99 ARG A N 1
ATOM 771 C CA . ARG A 1 99 ? 13.797 3.097 -0.458 1.00 97.75 99 ARG A CA 1
ATOM 772 C C . ARG A 1 99 ? 15.209 2.584 -0.228 1.00 97.75 99 ARG A C 1
ATOM 774 O O . ARG A 1 99 ? 15.646 2.446 0.909 1.00 97.75 99 ARG A O 1
ATOM 781 N N . LEU A 1 100 ? 15.913 2.319 -1.326 1.00 97.50 100 LEU A N 1
ATOM 782 C CA . LEU A 1 100 ? 17.343 2.049 -1.276 1.00 97.50 100 LEU A CA 1
ATOM 783 C C . LEU A 1 100 ? 18.091 3.305 -0.821 1.00 97.50 100 LEU A C 1
ATOM 785 O O . LEU A 1 100 ? 17.783 4.422 -1.240 1.00 97.50 100 LEU A O 1
ATOM 789 N N . GLU A 1 101 ? 19.075 3.094 0.035 1.00 95.19 101 GLU A N 1
ATOM 790 C CA . GLU A 1 101 ? 20.002 4.091 0.552 1.00 95.19 101 GLU A CA 1
ATOM 791 C C . GLU A 1 101 ? 21.433 3.620 0.288 1.00 95.19 101 GLU A C 1
ATOM 793 O O . GLU A 1 101 ? 21.663 2.456 -0.046 1.00 95.19 101 GLU A O 1
ATOM 798 N N . GLU A 1 102 ? 22.398 4.532 0.418 1.00 93.44 102 GLU A N 1
ATOM 799 C CA . GLU A 1 102 ? 23.828 4.188 0.394 1.00 93.44 102 GLU A CA 1
ATOM 800 C C . GLU A 1 102 ? 24.237 3.352 -0.835 1.00 93.44 102 GLU A C 1
ATOM 802 O O . GLU A 1 102 ? 24.982 2.379 -0.757 1.00 93.44 102 GLU A O 1
ATOM 807 N N . ASN A 1 103 ? 23.718 3.727 -2.010 1.00 92.56 103 ASN A N 1
ATOM 808 C CA . ASN A 1 103 ? 23.962 3.015 -3.266 1.00 92.56 103 ASN A CA 1
ATOM 809 C C . ASN A 1 103 ? 23.551 1.526 -3.224 1.00 92.56 103 ASN A C 1
ATOM 811 O O . ASN A 1 103 ? 24.137 0.689 -3.908 1.00 92.56 103 ASN A O 1
ATOM 815 N N . GLY A 1 104 ? 22.541 1.191 -2.418 1.00 95.56 104 GLY A N 1
ATOM 816 C CA . GLY A 1 104 ? 21.924 -0.129 -2.332 1.00 95.56 104 GLY A CA 1
ATOM 817 C C . GLY A 1 104 ? 22.470 -1.038 -1.230 1.00 95.56 104 GLY A C 1
ATOM 818 O O . GLY A 1 104 ? 21.996 -2.167 -1.113 1.00 95.56 104 GLY A O 1
ATOM 819 N N . THR A 1 105 ? 23.428 -0.596 -0.410 1.00 97.81 105 THR A N 1
ATOM 820 C CA . THR A 1 105 ? 23.885 -1.371 0.764 1.00 97.81 105 THR A CA 1
ATOM 821 C C . THR A 1 105 ? 22.842 -1.401 1.881 1.00 97.81 105 THR A C 1
ATOM 823 O O . THR A 1 105 ? 22.883 -2.291 2.729 1.00 97.81 105 THR A O 1
ATOM 826 N N . LYS A 1 106 ? 21.892 -0.461 1.864 1.00 98.00 106 LYS A N 1
ATOM 827 C CA . LYS A 1 106 ? 20.828 -0.313 2.853 1.00 98.00 106 LYS A CA 1
ATOM 828 C C . LYS A 1 106 ? 19.477 -0.088 2.174 1.00 98.00 106 LYS A C 1
ATOM 830 O O . LYS A 1 106 ? 19.410 0.499 1.093 1.00 98.00 106 LYS A O 1
ATOM 835 N N . ALA A 1 107 ? 18.394 -0.531 2.804 1.00 98.06 107 ALA A N 1
ATOM 836 C CA . ALA A 1 107 ? 17.032 -0.190 2.410 1.00 98.06 107 ALA A CA 1
ATOM 837 C C . ALA A 1 107 ? 16.198 0.209 3.629 1.00 98.06 107 ALA A C 1
ATOM 839 O O . ALA A 1 107 ? 16.057 -0.581 4.559 1.00 98.06 107 ALA A O 1
ATOM 840 N N . HIS A 1 108 ? 15.599 1.398 3.595 1.00 98.31 108 HIS A N 1
ATOM 841 C CA . HIS A 1 108 ? 14.542 1.752 4.536 1.00 98.31 108 HIS A CA 1
ATOM 842 C C . HIS A 1 108 ? 13.221 1.180 4.028 1.00 98.31 108 HIS A C 1
ATOM 844 O O . HIS A 1 108 ? 12.847 1.425 2.874 1.00 98.31 108 HIS A O 1
ATOM 850 N N . VAL A 1 109 ? 12.522 0.416 4.862 1.00 98.62 109 VAL A N 1
ATOM 851 C CA . VAL A 1 109 ? 11.226 -0.175 4.515 1.00 98.62 109 VAL A CA 1
ATOM 852 C C . VAL A 1 109 ? 10.154 0.287 5.486 1.00 98.62 109 VAL A C 1
ATOM 854 O O . VAL A 1 109 ? 10.374 0.264 6.692 1.00 98.62 109 VAL A O 1
ATOM 857 N N . THR A 1 110 ? 8.982 0.658 4.965 1.00 98.75 110 THR A N 1
ATOM 858 C CA . THR A 1 110 ? 7.817 1.038 5.779 1.00 98.75 110 THR A CA 1
ATOM 859 C C . THR A 1 110 ? 6.526 0.495 5.168 1.00 98.75 110 THR A C 1
ATOM 861 O O . THR A 1 110 ? 6.133 0.874 4.065 1.00 98.75 110 THR A O 1
ATOM 864 N N . LEU A 1 111 ? 5.811 -0.349 5.914 1.00 98.81 111 LEU A N 1
ATOM 865 C CA . LEU A 1 111 ? 4.500 -0.888 5.555 1.00 98.81 111 LEU A CA 1
ATOM 866 C C . LEU A 1 111 ? 3.429 -0.425 6.547 1.00 98.81 111 LEU A C 1
ATOM 868 O O . LEU A 1 111 ? 3.543 -0.636 7.753 1.00 98.81 111 LEU A O 1
ATOM 872 N N . TRP A 1 112 ? 2.331 0.143 6.054 1.00 98.5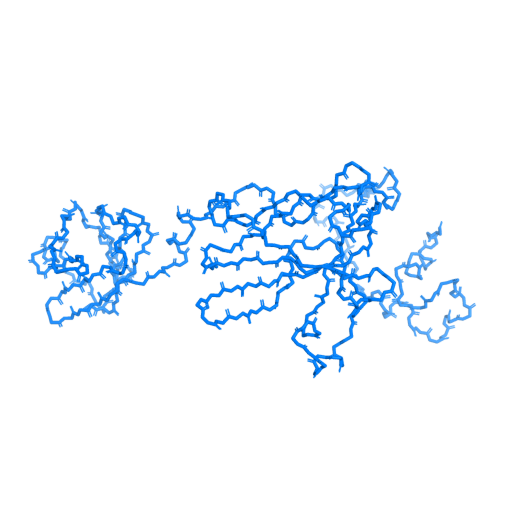6 112 TRP A N 1
ATOM 873 C CA . TRP A 1 112 ? 1.188 0.488 6.900 1.00 98.56 112 TRP A CA 1
ATOM 874 C C . TRP A 1 112 ? 0.278 -0.727 7.126 1.00 98.56 112 TRP A C 1
ATOM 876 O O . TRP A 1 112 ? -0.362 -1.221 6.198 1.00 98.56 112 TRP A O 1
ATOM 886 N N . SER A 1 113 ? 0.206 -1.223 8.364 1.00 97.94 113 SER A N 1
ATOM 887 C CA . SER A 1 113 ? -0.662 -2.350 8.730 1.00 97.94 113 SER A CA 1
ATOM 888 C C . SER A 1 113 ? -1.022 -2.314 10.229 1.00 97.94 113 SER A C 1
ATOM 890 O O . SER A 1 113 ? -0.538 -3.138 11.016 1.00 97.94 113 SER A O 1
ATOM 892 N N . PRO A 1 114 ? -1.903 -1.386 10.657 1.00 95.75 114 PRO A N 1
ATOM 893 C CA . PRO A 1 114 ? -2.169 -1.104 12.074 1.00 95.75 114 PRO A CA 1
ATOM 894 C C . PRO A 1 114 ? -2.747 -2.283 12.858 1.00 95.75 114 PRO A C 1
ATOM 896 O O . PRO A 1 114 ? -2.530 -2.383 14.065 1.00 95.75 114 PRO A O 1
ATOM 899 N N . SER A 1 115 ? -3.484 -3.166 12.183 1.00 93.75 115 SER A N 1
ATOM 900 C CA . SER A 1 115 ? -4.135 -4.325 12.796 1.00 93.75 115 SER A CA 1
ATOM 901 C C . SER A 1 115 ? -3.273 -5.588 12.795 1.00 93.75 115 SER A C 1
ATOM 903 O O . SER A 1 115 ? -3.806 -6.652 13.084 1.00 93.75 115 SER A O 1
ATOM 905 N N . ALA A 1 116 ? -2.009 -5.521 12.365 1.00 97.75 116 ALA A N 1
ATOM 906 C CA . ALA A 1 116 ? -1.105 -6.666 12.419 1.00 97.75 116 ALA A CA 1
ATOM 907 C C . ALA A 1 116 ? -0.561 -6.884 13.833 1.00 97.75 116 ALA A C 1
ATOM 909 O O . ALA A 1 116 ? -0.311 -5.923 14.568 1.00 97.75 116 ALA A O 1
ATOM 910 N N . ASP A 1 117 ? -0.332 -8.153 14.157 1.00 98.12 117 ASP A N 1
ATOM 911 C CA . ASP A 1 117 ? 0.388 -8.569 15.360 1.00 98.12 117 ASP A CA 1
ATOM 912 C C . ASP A 1 117 ? 1.888 -8.698 15.085 1.00 98.12 117 ASP A C 1
ATOM 914 O O . ASP A 1 117 ? 2.697 -8.443 15.971 1.00 98.12 117 ASP A O 1
ATOM 918 N N . GLN A 1 118 ? 2.250 -9.060 13.850 1.00 98.69 118 GLN A N 1
ATOM 919 C CA . GLN A 1 118 ? 3.625 -9.169 13.368 1.00 98.69 118 GLN A CA 1
ATOM 920 C C . GLN A 1 118 ? 3.667 -8.928 11.856 1.00 98.69 118 GLN A C 1
ATOM 922 O O . GLN A 1 118 ? 2.737 -9.314 11.135 1.00 98.69 118 GLN A O 1
ATOM 927 N N . VAL A 1 119 ? 4.749 -8.309 11.386 1.00 98.81 119 VAL A N 1
ATOM 928 C CA . VAL A 1 119 ? 5.078 -8.199 9.964 1.00 98.81 119 VAL A CA 1
ATOM 929 C C . VAL A 1 119 ? 6.516 -8.649 9.762 1.00 98.81 119 VAL A C 1
ATOM 931 O O . VAL A 1 119 ? 7.423 -8.097 10.376 1.00 98.81 119 VAL A O 1
ATOM 934 N N . ASP A 1 120 ? 6.709 -9.625 8.884 1.00 98.69 120 ASP A N 1
ATOM 935 C CA . ASP A 1 120 ? 8.026 -10.057 8.425 1.00 98.69 120 ASP A CA 1
ATOM 936 C C . ASP A 1 120 ? 8.217 -9.635 6.970 1.00 98.69 120 ASP A C 1
ATOM 938 O O . ASP A 1 120 ? 7.279 -9.709 6.171 1.00 98.69 120 ASP A O 1
ATOM 942 N N . ILE A 1 121 ? 9.427 -9.229 6.605 1.00 98.62 121 ILE A N 1
ATOM 943 C CA . ILE A 1 121 ? 9.851 -9.133 5.211 1.00 98.62 121 ILE A CA 1
ATOM 944 C C . ILE A 1 121 ? 10.559 -10.427 4.811 1.00 98.62 121 ILE A C 1
ATOM 946 O O . ILE A 1 121 ? 11.406 -10.931 5.543 1.00 98.62 121 ILE A O 1
AT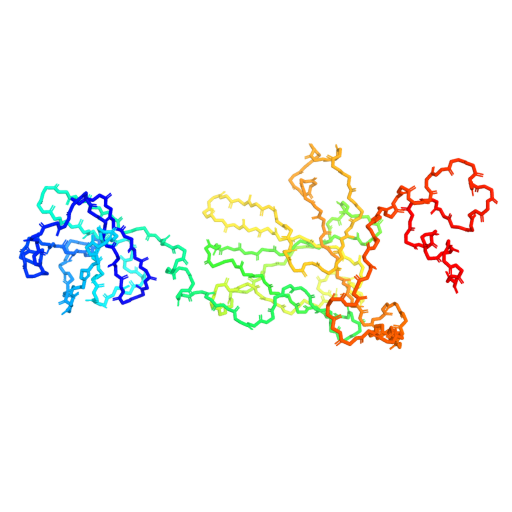OM 950 N N . ILE A 1 122 ? 10.204 -10.969 3.649 1.00 98.56 122 ILE A N 1
ATOM 951 C CA . ILE A 1 122 ? 10.830 -12.151 3.050 1.00 98.56 122 ILE A CA 1
ATOM 952 C C . ILE A 1 122 ? 11.622 -11.664 1.848 1.00 98.56 122 ILE A C 1
ATOM 954 O O . ILE A 1 122 ? 11.027 -11.083 0.939 1.00 98.56 122 ILE A O 1
ATOM 958 N N . VAL A 1 123 ? 12.932 -11.898 1.832 1.00 98.44 123 VAL A N 1
ATOM 959 C CA . VAL A 1 123 ? 13.819 -11.476 0.741 1.00 98.44 123 VAL A CA 1
ATOM 960 C C . VAL A 1 123 ? 14.166 -12.674 -0.138 1.00 98.44 123 VAL A C 1
ATOM 962 O O . VAL A 1 123 ? 14.551 -13.732 0.360 1.00 98.44 123 VAL A O 1
ATOM 965 N N . TYR A 1 124 ? 14.050 -12.502 -1.453 1.00 98.56 124 TYR A N 1
ATOM 966 C CA . TYR A 1 124 ? 14.296 -13.523 -2.470 1.00 98.56 124 TYR A CA 1
ATOM 967 C C . TYR A 1 124 ? 15.465 -13.137 -3.380 1.00 98.56 124 TYR A C 1
ATOM 969 O O . TYR A 1 124 ? 15.721 -11.958 -3.633 1.00 98.56 124 TYR A O 1
ATOM 977 N N . ASP A 1 125 ? 16.147 -14.149 -3.910 1.00 98.31 125 ASP A N 1
ATOM 978 C CA . ASP A 1 125 ? 17.305 -14.011 -4.793 1.00 98.31 125 ASP A CA 1
ATOM 979 C C . ASP A 1 125 ? 16.942 -13.324 -6.125 1.00 98.31 125 ASP A C 1
ATOM 981 O O . ASP A 1 125 ? 15.971 -13.688 -6.791 1.00 98.31 125 ASP A O 1
ATOM 985 N N . LYS A 1 126 ? 17.749 -12.344 -6.552 1.00 97.75 126 LYS A N 1
ATOM 986 C CA . LYS A 1 126 ? 17.524 -11.594 -7.802 1.00 97.75 126 LYS A CA 1
ATOM 987 C C . LYS A 1 126 ? 17.641 -12.440 -9.074 1.00 97.75 126 LYS A C 1
ATOM 989 O O . LYS A 1 126 ? 17.056 -12.095 -10.096 1.00 97.75 126 LYS A O 1
ATOM 994 N N . ASN A 1 127 ? 18.403 -13.534 -9.025 1.00 97.88 127 ASN A N 1
ATOM 995 C CA . ASN A 1 127 ? 18.614 -14.436 -10.160 1.00 97.88 127 ASN A CA 1
ATOM 996 C C . ASN A 1 127 ? 17.692 -15.662 -10.106 1.00 97.88 127 ASN A C 1
ATOM 998 O O . ASN A 1 127 ? 17.598 -16.404 -11.082 1.00 97.88 127 ASN A O 1
ATOM 1002 N N . ASN A 1 128 ? 17.026 -15.892 -8.973 1.00 97.56 128 ASN A N 1
ATOM 1003 C CA . ASN A 1 128 ? 16.039 -16.946 -8.798 1.00 97.56 128 ASN A CA 1
ATOM 1004 C C . ASN A 1 128 ? 14.965 -16.491 -7.801 1.00 97.56 128 ASN A C 1
ATOM 1006 O O . ASN A 1 128 ? 15.100 -16.687 -6.594 1.00 97.56 128 ASN A O 1
ATOM 1010 N N . GLN A 1 129 ? 13.875 -15.932 -8.324 1.00 96.56 129 GLN A N 1
ATOM 1011 C CA . GLN A 1 129 ? 12.806 -15.342 -7.516 1.00 96.56 129 GLN A CA 1
ATOM 1012 C C . GLN A 1 129 ? 12.063 -16.330 -6.594 1.00 96.56 129 GLN A C 1
ATOM 1014 O O . GLN A 1 129 ? 11.247 -15.892 -5.787 1.00 96.56 129 GLN A O 1
ATOM 1019 N N . ASP A 1 130 ? 12.315 -17.637 -6.695 1.00 96.50 130 ASP A N 1
ATOM 1020 C CA . ASP A 1 130 ? 11.699 -18.670 -5.846 1.00 96.50 130 ASP A CA 1
ATOM 1021 C C . ASP A 1 130 ? 12.621 -19.120 -4.703 1.00 96.50 130 ASP A C 1
ATOM 1023 O O . ASP A 1 130 ? 12.219 -19.865 -3.810 1.00 96.50 130 ASP A O 1
ATOM 1027 N N . LYS A 1 131 ? 13.865 -18.632 -4.685 1.00 97.50 131 LYS A N 1
ATOM 1028 C CA . LYS A 1 131 ? 14.821 -18.883 -3.609 1.00 97.50 131 LYS A CA 1
ATOM 1029 C C . LYS A 1 131 ? 14.713 -17.788 -2.550 1.00 97.50 131 LYS A C 1
ATOM 1031 O O . LYS A 1 131 ? 15.158 -16.663 -2.773 1.00 97.50 131 LYS A O 1
ATOM 1036 N N . VAL A 1 132 ? 14.185 -18.141 -1.380 1.00 97.50 132 VAL A N 1
ATOM 1037 C CA . VAL A 1 132 ? 14.240 -17.297 -0.175 1.00 97.50 132 VAL A CA 1
ATOM 1038 C C . VAL A 1 132 ? 15.683 -17.227 0.330 1.00 97.50 132 VAL A C 1
ATOM 1040 O O . VAL A 1 132 ? 16.348 -18.255 0.460 1.00 97.50 132 VAL A O 1
ATOM 1043 N N . LEU A 1 133 ? 16.169 -16.016 0.602 1.00 96.69 133 LEU A N 1
ATOM 1044 C CA . LEU A 1 133 ? 17.485 -15.767 1.192 1.00 96.69 133 LEU A CA 1
ATOM 1045 C C . LEU A 1 133 ? 17.402 -15.670 2.710 1.00 96.69 133 LEU A C 1
ATOM 1047 O O . LEU A 1 133 ? 18.123 -16.377 3.408 1.00 96.69 133 LEU A O 1
ATOM 1051 N N . ALA A 1 134 ? 16.513 -14.812 3.207 1.00 94.81 134 ALA A N 1
ATOM 1052 C CA . ALA A 1 134 ? 16.218 -14.700 4.626 1.00 94.81 134 ALA A CA 1
ATOM 1053 C C . ALA A 1 134 ? 14.851 -14.051 4.852 1.00 94.81 134 ALA A C 1
ATOM 1055 O O . ALA A 1 134 ? 14.223 -13.510 3.935 1.00 94.81 134 ALA A O 1
ATOM 1056 N N . GLU A 1 135 ? 14.431 -14.083 6.110 1.00 96.12 135 GLU A N 1
ATOM 1057 C CA . GLU A 1 135 ? 13.262 -13.381 6.613 1.00 96.12 135 GLU A CA 1
ATOM 1058 C C . GLU A 1 135 ? 13.686 -12.505 7.787 1.00 96.12 135 GLU A C 1
ATOM 1060 O O . GLU A 1 135 ? 14.537 -12.905 8.581 1.00 96.12 135 GLU A O 1
ATOM 1065 N N . HIS A 1 136 ? 13.090 -11.323 7.900 1.00 96.69 136 HIS A N 1
ATOM 1066 C CA . HIS A 1 136 ? 13.387 -10.380 8.973 1.00 9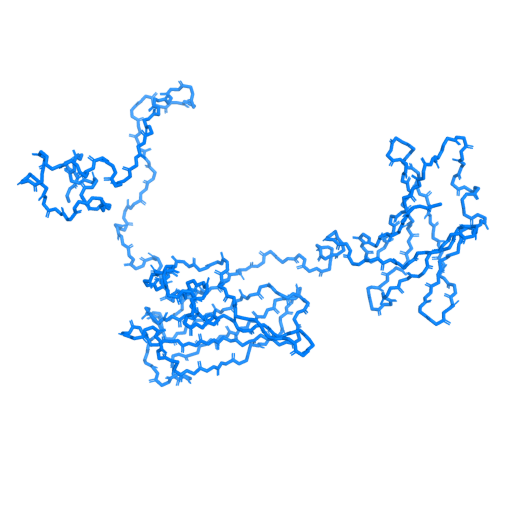6.69 136 HIS A CA 1
ATOM 1067 C C . HIS A 1 136 ? 12.091 -9.808 9.540 1.00 96.69 136 HIS A C 1
ATOM 1069 O O . HIS A 1 136 ? 11.223 -9.360 8.789 1.00 96.69 136 HIS A O 1
ATOM 1075 N N . THR A 1 137 ? 11.940 -9.838 10.862 1.00 98.38 137 THR A N 1
ATOM 1076 C CA . THR A 1 137 ? 10.761 -9.283 11.536 1.00 98.38 137 THR A CA 1
ATOM 1077 C C . THR A 1 137 ? 10.914 -7.777 11.681 1.00 98.38 137 THR A C 1
ATOM 1079 O O . THR A 1 137 ? 11.873 -7.317 12.290 1.00 98.38 137 THR A O 1
ATOM 1082 N N . LEU A 1 138 ? 9.943 -7.023 11.164 1.00 98.69 138 LEU A N 1
ATOM 1083 C CA . LEU A 1 138 ? 9.939 -5.566 11.231 1.00 98.69 138 LEU A CA 1
ATOM 1084 C C . LEU A 1 138 ? 9.533 -5.051 12.611 1.00 98.69 138 LEU A C 1
ATOM 1086 O O . LEU A 1 138 ? 8.731 -5.663 13.328 1.00 98.69 138 LEU A O 1
ATOM 1090 N N . SER A 1 139 ? 9.987 -3.844 12.927 1.00 98.56 139 SER A N 1
ATOM 1091 C CA . SER A 1 139 ? 9.618 -3.136 14.147 1.00 98.56 139 SER A CA 1
ATOM 1092 C C . SER A 1 139 ? 8.319 -2.344 13.977 1.00 98.56 139 SER A C 1
ATOM 1094 O O . SER A 1 139 ? 8.098 -1.662 12.976 1.00 98.56 139 SER A O 1
ATOM 1096 N N . LYS A 1 140 ? 7.438 -2.381 14.984 1.00 97.94 140 LYS A N 1
ATOM 1097 C CA . LYS A 1 140 ? 6.212 -1.570 14.982 1.00 97.94 140 LYS A CA 1
ATOM 1098 C C . LYS A 1 140 ? 6.555 -0.087 15.153 1.00 97.94 140 LYS A C 1
ATOM 1100 O O . LYS A 1 140 ? 7.156 0.305 16.152 1.00 97.94 140 LYS A O 1
ATOM 1105 N N . GLY A 1 141 ? 6.139 0.729 14.193 1.00 96.19 141 GLY A N 1
ATOM 1106 C CA . GLY A 1 141 ? 6.346 2.171 14.158 1.00 96.19 141 GLY A CA 1
ATOM 1107 C C . GLY A 1 141 ? 5.122 2.986 14.586 1.00 96.19 141 GLY A C 1
ATOM 1108 O O . GLY A 1 141 ? 4.160 2.498 15.195 1.00 96.19 141 GLY A O 1
ATOM 1109 N N . LEU A 1 142 ? 5.168 4.282 14.276 1.00 94.94 142 LEU A N 1
ATOM 1110 C CA . LEU A 1 142 ? 4.085 5.221 14.567 1.00 94.94 142 LEU A CA 1
ATOM 1111 C C . LEU A 1 142 ? 2.848 4.909 13.724 1.00 94.94 142 LEU A C 1
ATOM 1113 O O . LEU A 1 142 ? 2.943 4.420 12.608 1.00 94.94 142 LEU A O 1
ATOM 1117 N N . ARG A 1 143 ? 1.658 5.236 14.243 1.00 95.88 143 ARG A N 1
ATOM 1118 C CA . ARG A 1 143 ? 0.400 5.183 13.469 1.00 95.88 143 ARG A CA 1
ATOM 1119 C C . ARG A 1 143 ? 0.140 3.831 12.778 1.00 95.88 143 ARG A C 1
ATOM 1121 O O . ARG A 1 143 ? -0.591 3.768 11.801 1.00 95.88 143 ARG A O 1
ATOM 1128 N N . GLY A 1 144 ? 0.668 2.738 13.333 1.00 96.38 144 GLY A N 1
ATOM 1129 C CA . GLY A 1 144 ? 0.452 1.393 12.803 1.00 96.38 144 GLY A CA 1
ATOM 1130 C C . GLY A 1 144 ? 1.326 1.027 11.605 1.00 96.38 144 GLY A C 1
ATOM 1131 O O . GLY A 1 144 ? 1.000 0.068 10.901 1.00 96.38 144 GLY A O 1
ATOM 1132 N N . THR A 1 145 ? 2.412 1.765 11.371 1.00 98.62 145 THR A N 1
ATOM 1133 C CA . THR A 1 145 ? 3.463 1.333 10.452 1.00 98.62 145 THR A CA 1
ATOM 1134 C C . THR A 1 145 ? 4.276 0.181 11.039 1.00 98.62 145 THR A C 1
ATOM 1136 O O . THR A 1 145 ? 4.309 -0.039 12.252 1.00 98.62 145 THR A O 1
ATOM 1139 N N . TRP A 1 146 ? 4.925 -0.555 10.151 1.00 98.81 146 TRP A N 1
ATOM 1140 C CA . TRP A 1 146 ? 5.954 -1.548 10.419 1.00 98.81 146 TRP A CA 1
ATOM 1141 C C . TRP A 1 146 ? 7.155 -1.164 9.579 1.00 98.81 146 TRP A C 1
ATOM 1143 O O . TRP A 1 146 ? 7.001 -0.977 8.374 1.00 98.81 146 TRP A O 1
ATOM 1153 N N . GLN A 1 147 ? 8.305 -0.976 10.208 1.00 98.56 147 GLN A N 1
ATOM 1154 C CA . GLN A 1 147 ? 9.451 -0.357 9.561 1.00 98.56 147 GLN A CA 1
ATOM 1155 C C . GLN A 1 147 ? 10.766 -0.903 10.095 1.00 98.56 147 GLN A C 1
ATOM 1157 O O . GLN A 1 147 ? 10.824 -1.312 11.251 1.00 98.56 147 GLN A O 1
ATOM 1162 N N . ASP A 1 148 ? 11.796 -0.869 9.258 1.00 98.19 148 ASP A N 1
ATOM 1163 C CA . ASP A 1 148 ? 13.185 -1.104 9.651 1.00 98.19 148 ASP A CA 1
ATOM 1164 C C . ASP A 1 148 ? 14.153 -0.558 8.596 1.00 98.19 148 ASP A C 1
ATOM 1166 O O . ASP A 1 148 ? 13.786 -0.271 7.453 1.00 98.19 148 ASP A O 1
ATOM 1170 N N . ASP A 1 149 ? 15.410 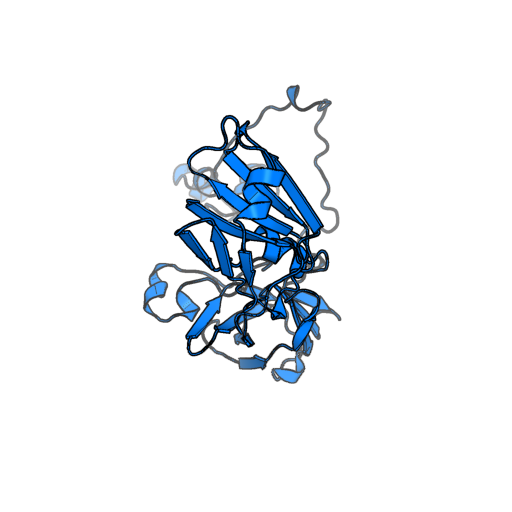-0.449 9.013 1.00 97.69 149 ASP A N 1
ATOM 1171 C CA . ASP A 1 149 ? 16.560 -0.251 8.146 1.00 97.69 149 ASP A CA 1
ATOM 1172 C C . ASP A 1 149 ? 17.233 -1.603 7.896 1.00 97.69 149 ASP A C 1
ATOM 1174 O O . ASP A 1 149 ? 17.872 -2.161 8.784 1.00 97.69 149 ASP A O 1
ATOM 1178 N N . LEU A 1 150 ? 17.081 -2.133 6.686 1.00 97.81 150 LEU A N 1
ATOM 1179 C CA . LEU A 1 150 ? 17.651 -3.414 6.281 1.00 97.81 150 LEU A CA 1
ATOM 1180 C C . LEU A 1 150 ? 19.060 -3.201 5.734 1.00 97.81 150 LEU A C 1
ATOM 1182 O O . LEU A 1 150 ? 19.232 -2.413 4.799 1.00 97.81 150 LEU A O 1
ATOM 1186 N N . LEU A 1 151 ? 20.056 -3.922 6.248 1.00 97.81 151 LEU A N 1
ATOM 1187 C CA . LEU A 1 151 ? 21.404 -3.913 5.681 1.00 97.81 151 LEU A CA 1
ATOM 1188 C C . LEU A 1 151 ? 21.580 -5.111 4.752 1.00 97.81 151 LEU A C 1
ATOM 1190 O O . LEU A 1 151 ? 21.197 -6.230 5.077 1.00 97.81 151 LEU A O 1
ATOM 1194 N N . ALA A 1 152 ? 22.221 -4.910 3.599 1.00 97.06 152 ALA A N 1
ATOM 1195 C CA . ALA A 1 152 ? 22.527 -5.996 2.665 1.00 97.06 152 ALA A CA 1
ATOM 1196 C C . ALA A 1 152 ? 23.281 -7.149 3.358 1.00 97.06 152 ALA A C 1
ATOM 1198 O O . ALA A 1 152 ? 23.018 -8.326 3.097 1.00 97.06 152 ALA A O 1
ATOM 1199 N N . THR A 1 153 ? 24.156 -6.810 4.307 1.00 96.12 153 THR A N 1
ATOM 1200 C CA . THR A 1 153 ? 24.942 -7.766 5.092 1.00 96.12 153 THR A CA 1
ATOM 1201 C C . THR A 1 153 ? 24.094 -8.695 5.953 1.00 96.12 153 THR A C 1
ATOM 1203 O O . THR A 1 153 ? 24.514 -9.828 6.179 1.00 96.12 153 THR A O 1
ATOM 1206 N N . ASP A 1 154 ? 22.896 -8.274 6.368 1.00 92.25 154 ASP A N 1
ATOM 1207 C CA . ASP A 1 154 ? 21.970 -9.108 7.152 1.00 92.25 154 ASP A CA 1
ATOM 1208 C C . ASP A 1 154 ? 21.477 -10.317 6.339 1.00 92.25 154 ASP A C 1
ATOM 1210 O O . ASP A 1 154 ? 21.097 -11.347 6.891 1.00 92.25 154 ASP A O 1
ATOM 1214 N N . PHE A 1 155 ? 21.560 -10.219 5.009 1.00 91.75 155 PHE A N 1
ATOM 1215 C CA . PHE A 1 155 ? 21.186 -11.256 4.047 1.00 91.75 155 PHE A CA 1
ATOM 1216 C C . PHE A 1 155 ? 22.407 -11.944 3.415 1.00 91.75 155 PHE A C 1
ATOM 1218 O O . PHE A 1 155 ? 22.261 -12.710 2.461 1.00 91.75 155 PHE A O 1
ATOM 1225 N N . GLY A 1 156 ? 23.621 -11.651 3.898 1.00 93.00 156 GLY A N 1
ATOM 1226 C CA . GLY A 1 156 ? 24.867 -12.115 3.281 1.00 93.00 156 GLY A CA 1
ATOM 1227 C C . GLY A 1 156 ? 25.129 -11.501 1.901 1.00 93.00 156 GLY A C 1
ATOM 1228 O O . GLY A 1 156 ? 25.761 -12.135 1.057 1.00 93.00 156 GLY A O 1
ATOM 1229 N N . LEU A 1 157 ? 24.615 -10.293 1.652 1.00 95.88 157 LEU A N 1
ATOM 1230 C CA . LEU A 1 157 ? 24.724 -9.576 0.385 1.00 95.88 157 LEU A CA 1
ATOM 1231 C C . LEU A 1 157 ? 25.609 -8.335 0.530 1.00 95.88 157 LEU A C 1
ATOM 1233 O O . LEU A 1 157 ? 25.697 -7.727 1.592 1.00 95.88 157 LEU A O 1
ATOM 1237 N N . GLU A 1 158 ? 26.211 -7.908 -0.577 1.00 96.75 158 GLU A N 1
ATOM 1238 C CA . GLU A 1 158 ? 26.884 -6.603 -0.657 1.00 96.75 158 GLU A CA 1
ATOM 1239 C C . GLU A 1 158 ? 25.914 -5.477 -1.042 1.00 96.75 158 GLU A C 1
ATOM 1241 O O . GLU A 1 158 ? 26.159 -4.309 -0.754 1.00 96.75 158 GLU A O 1
ATOM 1246 N N . ASN A 1 159 ? 24.814 -5.812 -1.725 1.00 97.50 159 ASN A N 1
ATOM 1247 C CA . ASN A 1 159 ? 23.866 -4.845 -2.267 1.00 97.50 159 ASN A CA 1
ATOM 1248 C C . ASN A 1 159 ? 22.471 -5.468 -2.431 1.00 97.50 159 ASN A C 1
ATOM 1250 O O . ASN A 1 159 ? 22.361 -6.594 -2.919 1.00 97.50 159 ASN A O 1
ATOM 1254 N N . LEU A 1 160 ? 21.421 -4.726 -2.080 1.00 97.94 160 LEU A N 1
ATOM 1255 C CA . LEU A 1 160 ? 20.015 -5.131 -2.177 1.00 97.94 160 LEU A CA 1
ATOM 1256 C C . LEU A 1 160 ? 19.390 -4.859 -3.554 1.00 97.94 160 LEU A C 1
ATOM 1258 O O . LEU A 1 160 ? 18.317 -5.379 -3.850 1.00 97.94 160 LEU A O 1
ATOM 1262 N N . THR A 1 161 ? 20.039 -4.084 -4.425 1.00 97.81 161 THR A N 1
ATOM 1263 C CA . THR A 1 161 ? 19.485 -3.703 -5.734 1.00 97.81 161 THR A CA 1
ATOM 1264 C C . THR A 1 161 ? 19.136 -4.925 -6.585 1.00 97.81 161 THR A C 1
ATOM 1266 O O . THR A 1 161 ? 19.975 -5.793 -6.849 1.00 97.81 161 THR A O 1
ATOM 1269 N N . GLY A 1 162 ? 17.887 -4.966 -7.052 1.00 97.56 162 GLY A N 1
ATOM 1270 C CA . GLY A 1 162 ? 17.339 -6.018 -7.906 1.00 97.56 162 GLY A CA 1
ATOM 1271 C C . GLY A 1 162 ? 16.883 -7.274 -7.163 1.00 97.56 162 GLY A C 1
ATOM 1272 O O . GLY A 1 162 ? 16.269 -8.131 -7.791 1.00 97.56 162 GLY A O 1
ATOM 1273 N N . TYR A 1 163 ? 17.146 -7.396 -5.858 1.00 98.62 163 TYR A N 1
ATOM 1274 C CA . TYR A 1 163 ? 16.558 -8.464 -5.049 1.00 98.62 163 TYR A CA 1
ATOM 1275 C C . TYR A 1 163 ? 15.069 -8.214 -4.844 1.00 98.62 163 TYR A C 1
ATOM 1277 O O . TYR A 1 163 ? 14.594 -7.073 -4.904 1.00 98.62 163 TYR A O 1
ATOM 1285 N N . PHE A 1 164 ? 14.332 -9.298 -4.616 1.00 98.81 164 PHE A N 1
ATOM 1286 C CA . PHE A 1 164 ? 12.883 -9.238 -4.498 1.00 98.81 164 PHE A CA 1
ATOM 1287 C C . PHE A 1 164 ? 12.430 -9.397 -3.056 1.00 98.81 164 PHE A C 1
ATOM 1289 O O . PHE A 1 164 ? 13.137 -9.981 -2.238 1.00 98.81 164 PHE A O 1
ATOM 1296 N N . TYR A 1 165 ? 11.235 -8.910 -2.744 1.00 98.81 165 TYR A N 1
ATOM 1297 C CA . TYR A 1 165 ? 10.644 -9.063 -1.427 1.00 98.81 165 TYR A CA 1
ATOM 1298 C C . TYR A 1 165 ? 9.120 -9.164 -1.456 1.00 98.81 165 TYR A C 1
ATOM 1300 O O . TYR A 1 165 ? 8.442 -8.716 -2.383 1.00 98.81 165 TYR A O 1
ATOM 1308 N N . GLN A 1 166 ? 8.578 -9.762 -0.402 1.00 98.88 166 GLN A N 1
ATOM 1309 C CA . GLN A 1 166 ? 7.162 -9.717 -0.035 1.00 98.88 166 GLN A CA 1
ATOM 1310 C C . GLN A 1 166 ? 7.060 -9.544 1.481 1.00 98.88 166 GLN A C 1
ATOM 1312 O O . GLN A 1 166 ? 8.027 -9.800 2.200 1.00 98.88 166 GLN A O 1
ATOM 1317 N N . TYR A 1 167 ? 5.886 -9.157 1.974 1.00 98.88 167 TYR A N 1
ATOM 1318 C CA . TYR A 1 167 ? 5.627 -9.136 3.412 1.00 98.88 167 TYR A CA 1
ATOM 1319 C C . TYR A 1 167 ? 4.748 -10.308 3.829 1.00 98.88 167 TYR A C 1
ATOM 1321 O O . TYR A 1 167 ? 3.766 -10.628 3.156 1.00 98.88 167 TYR A O 1
ATOM 1329 N N . ARG A 1 168 ? 5.048 -10.903 4.981 1.00 98.75 168 ARG A N 1
ATOM 1330 C CA . ARG A 1 168 ? 4.142 -11.798 5.698 1.00 98.75 168 ARG A CA 1
ATOM 1331 C C . ARG A 1 168 ? 3.514 -11.037 6.850 1.00 98.75 168 ARG A C 1
ATOM 1333 O O . ARG A 1 168 ? 4.212 -10.561 7.735 1.00 98.75 168 ARG A O 1
ATOM 1340 N N . ILE A 1 169 ? 2.189 -10.946 6.855 1.00 98.75 169 ILE A N 1
ATOM 1341 C CA . ILE A 1 169 ? 1.444 -10.283 7.924 1.00 98.75 169 ILE A CA 1
ATOM 1342 C C . ILE A 1 169 ? 0.712 -11.328 8.752 1.00 98.75 169 ILE A C 1
ATOM 1344 O O . ILE A 1 169 ? -0.105 -12.076 8.207 1.00 98.75 169 ILE A O 1
ATOM 1348 N N . LYS A 1 170 ? 0.947 -11.324 10.065 1.00 98.62 170 LYS A N 1
ATOM 1349 C CA . LYS A 1 170 ? 0.237 -12.160 11.034 1.00 98.62 170 LYS A CA 1
ATOM 1350 C C . LYS A 1 170 ? -0.862 -11.375 11.752 1.00 98.62 170 LYS A C 1
ATOM 1352 O O . LYS A 1 170 ? -0.642 -10.243 12.191 1.00 98.62 170 LYS A O 1
ATOM 1357 N N . ARG A 1 171 ? -2.044 -11.984 11.867 1.00 97.81 171 ARG A N 1
ATOM 1358 C CA . ARG A 1 171 ? -3.201 -11.511 12.646 1.00 97.81 171 ARG A CA 1
ATOM 1359 C C . ARG A 1 171 ? -3.858 -12.701 13.342 1.00 97.81 171 ARG A C 1
ATOM 1361 O O . ARG A 1 171 ? -4.481 -13.534 12.684 1.00 97.81 171 ARG A O 1
ATOM 1368 N N . GLY A 1 172 ? -3.711 -12.790 14.658 1.00 96.19 172 GLY A N 1
ATOM 1369 C CA . GLY A 1 172 ? -4.038 -13.976 15.440 1.00 96.19 172 GLY A CA 1
ATOM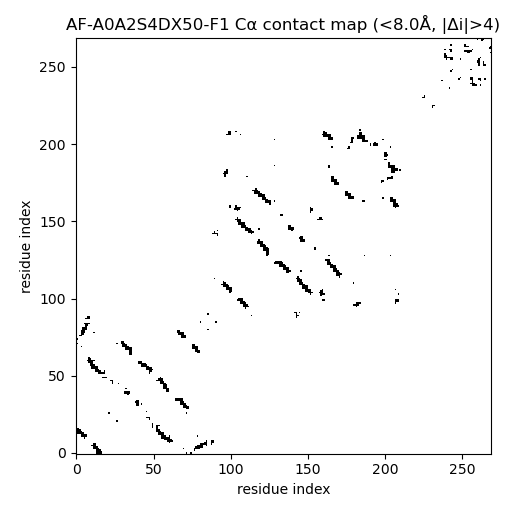 1370 C C . GLY A 1 172 ? -3.273 -15.193 14.921 1.00 96.19 172 GLY A C 1
ATOM 1371 O O . GLY A 1 172 ? -2.057 -15.148 14.730 1.00 96.19 172 GLY A O 1
ATOM 1372 N N . ASP A 1 173 ? -4.007 -16.264 14.634 1.00 96.06 173 ASP A N 1
ATOM 1373 C CA . ASP A 1 173 ? -3.444 -17.518 14.120 1.00 96.06 173 ASP A CA 1
ATOM 1374 C C . ASP A 1 173 ? -3.275 -17.533 12.589 1.00 96.06 173 ASP A C 1
ATOM 1376 O O . ASP A 1 173 ? -2.825 -18.528 12.023 1.00 96.06 173 ASP A O 1
ATOM 1380 N N . GLN A 1 174 ? -3.637 -16.447 11.895 1.00 97.31 174 GLN A N 1
ATOM 1381 C CA . GLN A 1 174 ? -3.572 -16.364 10.437 1.00 97.31 174 GLN A CA 1
ATOM 1382 C C . GLN A 1 174 ? -2.364 -15.556 9.965 1.00 97.31 174 GLN A C 1
ATOM 1384 O O . GLN A 1 174 ? -2.133 -14.442 10.433 1.00 97.31 174 GLN A O 1
ATOM 1389 N N . SER A 1 175 ? -1.667 -16.084 8.958 1.00 97.88 175 SER A N 1
ATOM 1390 C CA . SER A 1 175 ? -0.604 -15.385 8.234 1.00 97.88 175 SER A CA 1
ATOM 1391 C C . SER A 1 175 ? -0.930 -15.316 6.748 1.00 97.88 175 SER A C 1
ATOM 1393 O O . SER A 1 175 ? -1.382 -16.300 6.160 1.00 97.88 175 SER A O 1
ATOM 1395 N N . VAL A 1 176 ? -0.686 -14.163 6.129 1.00 98.19 176 VAL A N 1
ATOM 1396 C CA . VAL A 1 176 ? -0.874 -13.955 4.685 1.00 98.19 176 VAL A CA 1
ATOM 1397 C C . VAL A 1 176 ? 0.348 -13.283 4.075 1.00 98.19 176 VAL A C 1
ATOM 1399 O O . VAL A 1 176 ? 0.943 -12.403 4.697 1.00 98.19 176 VAL A O 1
ATOM 1402 N N . ILE A 1 177 ? 0.704 -13.697 2.860 1.00 98.38 177 ILE A N 1
ATOM 1403 C CA . ILE A 1 177 ? 1.731 -13.042 2.046 1.00 98.38 177 ILE A CA 1
ATOM 1404 C C . ILE A 1 177 ? 1.071 -11.922 1.247 1.00 98.38 177 ILE A C 1
ATOM 1406 O O . ILE A 1 177 ? 0.004 -12.126 0.663 1.00 98.38 177 ILE A O 1
ATOM 1410 N N . VAL A 1 178 ? 1.679 -10.740 1.248 1.00 98.56 178 VAL A N 1
ATOM 1411 C CA . VAL A 1 178 ? 1.167 -9.556 0.557 1.00 98.56 178 VAL A CA 1
ATOM 1412 C C . VAL A 1 178 ? 2.259 -8.872 -0.258 1.00 98.56 178 VAL A C 1
ATOM 1414 O O . VAL A 1 178 ? 3.448 -8.940 0.065 1.00 98.56 178 VAL A O 1
ATOM 1417 N N . LEU A 1 179 ? 1.824 -8.198 -1.321 1.00 98.81 179 LEU A N 1
ATOM 1418 C CA . LEU A 1 179 ? 2.660 -7.327 -2.129 1.00 98.81 179 LEU A CA 1
ATOM 1419 C C . LEU A 1 179 ? 2.704 -5.957 -1.456 1.00 98.81 179 LEU A C 1
ATOM 1421 O O . LEU A 1 179 ? 1.681 -5.475 -0.969 1.00 98.81 179 LEU A O 1
ATOM 1425 N N . ASP A 1 180 ? 3.877 -5.335 -1.453 1.00 98.75 180 ASP A N 1
ATOM 1426 C CA . ASP A 1 180 ? 4.016 -3.939 -1.063 1.00 98.75 180 ASP A CA 1
ATOM 1427 C C . ASP A 1 180 ? 3.227 -3.044 -2.039 1.00 98.75 180 ASP A C 1
ATOM 1429 O O . ASP A 1 180 ? 3.570 -2.997 -3.224 1.00 98.75 180 ASP A O 1
ATOM 1433 N N . PRO A 1 181 ? 2.181 -2.327 -1.586 1.00 98.56 181 PRO A N 1
ATOM 1434 C CA . PRO A 1 181 ? 1.408 -1.452 -2.463 1.00 98.56 181 PRO A CA 1
ATOM 1435 C C . PRO A 1 181 ? 2.218 -0.258 -2.996 1.00 98.56 181 PRO A C 1
ATOM 1437 O O . PRO A 1 181 ? 1.773 0.394 -3.937 1.00 98.56 181 PRO A O 1
ATOM 1440 N N . TYR A 1 182 ? 3.396 0.014 -2.427 1.00 98.50 182 TYR A N 1
ATOM 1441 C CA . TYR A 1 182 ? 4.329 1.061 -2.847 1.00 98.50 182 TYR A CA 1
ATOM 1442 C C . TYR A 1 182 ? 5.561 0.497 -3.581 1.00 98.50 182 TYR A C 1
ATOM 1444 O O . TYR A 1 182 ? 6.552 1.209 -3.765 1.00 98.50 182 TYR A O 1
ATOM 1452 N N . ALA A 1 183 ? 5.525 -0.770 -4.013 1.00 98.50 183 ALA A N 1
ATOM 1453 C CA . ALA A 1 183 ? 6.595 -1.373 -4.804 1.00 98.50 183 ALA A CA 1
ATOM 1454 C C . ALA A 1 183 ? 6.874 -0.565 -6.084 1.00 98.50 183 ALA A C 1
ATOM 1456 O O . ALA A 1 183 ? 5.977 -0.301 -6.884 1.00 98.50 183 ALA A O 1
ATOM 1457 N N . LYS A 1 184 ? 8.145 -0.210 -6.304 1.00 97.75 184 LYS A N 1
ATOM 1458 C CA . LYS A 1 184 ? 8.590 0.603 -7.456 1.00 97.75 184 LYS A CA 1
ATOM 1459 C C . LYS A 1 184 ? 8.893 -0.229 -8.707 1.00 97.75 184 LYS A C 1
ATOM 1461 O O . LYS A 1 184 ? 9.001 0.315 -9.800 1.00 97.75 184 LYS A O 1
ATOM 1466 N N . SER A 1 185 ? 9.068 -1.537 -8.539 1.00 98.25 185 SER A N 1
ATOM 1467 C CA . SER A 1 185 ? 9.221 -2.534 -9.601 1.00 98.25 185 SER A CA 1
ATOM 1468 C C . SER A 1 185 ? 8.910 -3.922 -9.029 1.00 98.25 185 SER A C 1
ATOM 1470 O O . SER A 1 185 ? 8.722 -4.065 -7.818 1.00 98.25 185 SER A O 1
ATOM 1472 N N . LEU A 1 186 ? 8.831 -4.937 -9.888 1.00 98.69 186 LEU A N 1
ATOM 1473 C CA . LEU A 1 186 ? 8.411 -6.296 -9.548 1.00 98.69 186 LEU A CA 1
ATOM 1474 C C . LEU A 1 186 ? 9.331 -7.342 -10.197 1.00 98.69 186 LEU A C 1
ATOM 1476 O O . LEU A 1 186 ? 9.947 -7.087 -11.233 1.00 98.69 186 LEU A O 1
ATOM 1480 N N . ALA A 1 187 ? 9.368 -8.545 -9.626 1.00 98.50 187 ALA A N 1
ATOM 1481 C CA . ALA A 1 187 ? 9.860 -9.732 -10.319 1.00 98.50 187 ALA A CA 1
ATOM 1482 C C . ALA A 1 187 ? 8.973 -10.075 -11.530 1.00 98.50 187 ALA A C 1
ATOM 1484 O O . ALA A 1 187 ? 7.806 -9.679 -11.600 1.00 98.50 187 ALA A O 1
ATOM 1485 N N . ALA A 1 188 ? 9.510 -10.860 -12.469 1.00 98.00 188 ALA A N 1
ATOM 1486 C CA . ALA A 1 188 ? 8.736 -11.358 -13.601 1.00 98.00 188 ALA A CA 1
ATOM 1487 C C . ALA A 1 188 ? 7.519 -12.160 -13.113 1.00 98.00 188 ALA A C 1
ATOM 1489 O O . ALA A 1 188 ? 7.659 -13.109 -12.341 1.00 98.00 188 ALA A O 1
ATOM 1490 N N . TRP A 1 189 ? 6.332 -11.782 -13.583 1.00 97.69 189 TRP A N 1
ATOM 1491 C CA . TRP A 1 189 ? 5.066 -12.308 -13.089 1.00 97.69 189 TRP A CA 1
ATOM 1492 C C . TRP A 1 189 ? 4.348 -13.153 -14.141 1.00 97.69 189 TRP A C 1
ATOM 1494 O O . TRP A 1 189 ? 4.198 -12.736 -15.288 1.00 97.69 189 TRP A O 1
ATOM 1504 N N . ASN A 1 190 ? 3.868 -14.325 -13.723 1.00 96.81 190 ASN A N 1
ATOM 1505 C CA . ASN A 1 190 ? 3.008 -15.184 -14.525 1.00 96.81 190 ASN A CA 1
ATOM 1506 C C . ASN A 1 190 ? 1.845 -15.694 -13.665 1.00 96.81 190 ASN A C 1
ATOM 1508 O O . ASN A 1 190 ? 2.057 -16.442 -12.711 1.00 96.81 190 ASN A O 1
ATOM 1512 N N . SER A 1 191 ? 0.618 -15.317 -14.028 1.00 96.00 191 SER A N 1
ATOM 1513 C CA . SER A 1 191 ? -0.597 -15.743 -13.331 1.00 96.00 191 SER A CA 1
ATOM 1514 C C . SER A 1 191 ? -0.878 -17.241 -13.446 1.00 96.00 191 SER A C 1
ATOM 1516 O O . SER A 1 191 ? -1.604 -17.772 -12.614 1.00 96.00 191 SER A O 1
ATOM 1518 N N . ASP A 1 192 ? -0.295 -17.949 -14.413 1.00 97.62 192 ASP A N 1
ATOM 1519 C CA . ASP A 1 192 ? -0.441 -19.409 -14.505 1.00 97.62 192 ASP A CA 1
ATOM 1520 C C . ASP A 1 192 ? 0.223 -20.125 -13.316 1.00 97.62 192 ASP A C 1
ATOM 1522 O O . ASP A 1 192 ? -0.121 -21.258 -12.983 1.00 97.62 192 ASP A O 1
ATOM 1526 N N . ASN A 1 193 ? 1.141 -19.443 -12.623 1.00 94.88 193 ASN A N 1
ATOM 1527 C CA . ASN A 1 193 ? 1.861 -19.992 -11.480 1.00 94.88 193 ASN A CA 1
ATOM 1528 C C . ASN A 1 193 ? 1.109 -19.817 -10.148 1.00 94.88 193 ASN A C 1
ATOM 1530 O O . ASN A 1 193 ? 1.589 -20.292 -9.122 1.00 94.88 193 ASN A O 1
ATOM 1534 N N . VAL A 1 194 ? -0.080 -19.198 -10.121 1.00 95.38 194 VAL A N 1
ATOM 1535 C CA . VAL A 1 194 ? -0.810 -18.885 -8.867 1.00 95.38 194 VAL A CA 1
ATOM 1536 C C . VAL A 1 194 ? -1.180 -20.103 -8.024 1.00 95.38 194 VAL A C 1
ATOM 1538 O O . VAL A 1 194 ? -1.417 -19.976 -6.821 1.00 95.38 194 VAL A O 1
ATOM 1541 N N . SER A 1 195 ? -1.236 -21.288 -8.633 1.00 95.62 195 SER A N 1
ATOM 1542 C CA . SER A 1 195 ? -1.495 -22.547 -7.933 1.00 95.62 195 SER A CA 1
ATOM 1543 C C . SER A 1 195 ? -0.261 -23.138 -7.245 1.00 95.62 195 SER A C 1
ATOM 1545 O O . SER A 1 195 ? -0.411 -24.114 -6.516 1.00 95.62 195 SER A O 1
ATOM 1547 N N . GLN A 1 196 ? 0.940 -22.592 -7.470 1.00 95.06 196 GLN A N 1
ATOM 1548 C CA . GLN A 1 196 ? 2.195 -23.148 -6.945 1.00 95.06 196 GLN A CA 1
ATOM 1549 C C . GLN A 1 196 ? 2.411 -22.842 -5.459 1.00 95.06 196 GLN A C 1
ATOM 1551 O O . GLN A 1 196 ? 3.031 -23.637 -4.761 1.00 95.06 196 GLN A O 1
ATOM 1556 N N . GLY A 1 197 ? 1.852 -21.742 -4.951 1.00 94.19 197 GLY A N 1
ATOM 1557 C CA . GLY A 1 197 ? 2.004 -21.355 -3.550 1.00 94.19 197 GLY A CA 1
ATOM 1558 C C . GLY A 1 197 ? 1.430 -19.969 -3.252 1.00 94.19 197 GLY A C 1
ATOM 1559 O O . GLY A 1 197 ? 1.108 -19.221 -4.179 1.00 94.19 197 GLY A O 1
ATOM 1560 N N . PRO A 1 198 ? 1.249 -19.602 -1.970 1.00 94.25 198 PRO A N 1
ATOM 1561 C CA . PRO A 1 198 ? 0.755 -18.279 -1.580 1.00 94.25 198 PRO A CA 1
ATOM 1562 C C . PRO A 1 198 ? 1.635 -17.124 -2.089 1.00 94.25 198 PRO A C 1
ATOM 1564 O O . PRO A 1 198 ? 1.098 -16.101 -2.507 1.00 94.25 198 PRO A O 1
ATOM 1567 N N . GLU A 1 199 ? 2.954 -17.298 -2.115 1.00 95.50 199 GLU A N 1
ATOM 1568 C CA . GLU A 1 199 ? 3.950 -16.363 -2.656 1.00 95.50 199 GLU A CA 1
ATOM 1569 C C . GLU A 1 199 ? 3.830 -16.156 -4.170 1.00 95.50 199 GLU A C 1
ATOM 1571 O O . GLU A 1 199 ? 4.243 -15.114 -4.674 1.00 95.50 199 GLU A O 1
ATOM 1576 N N . HIS A 1 200 ? 3.217 -17.110 -4.879 1.00 97.06 200 HIS A N 1
ATOM 1577 C CA . HIS A 1 200 ? 2.931 -17.037 -6.309 1.00 97.06 200 HIS A CA 1
ATOM 1578 C C . HIS A 1 200 ? 1.521 -16.539 -6.618 1.00 97.06 200 HIS A C 1
ATOM 1580 O O . HIS A 1 200 ? 1.170 -16.512 -7.787 1.00 97.06 200 HIS A O 1
ATOM 1586 N N . LYS A 1 201 ? 0.687 -16.165 -5.634 1.00 97.00 201 LYS A N 1
ATOM 1587 C CA . LYS A 1 201 ? -0.651 -15.578 -5.892 1.00 97.00 201 LYS A CA 1
ATOM 1588 C C . LYS A 1 201 ? -0.605 -14.098 -6.259 1.00 97.00 201 LYS A C 1
ATOM 1590 O O . LYS A 1 201 ? -1.586 -13.549 -6.754 1.00 97.00 201 LYS A O 1
ATOM 1595 N N . ILE A 1 202 ? 0.532 -13.472 -6.004 1.00 97.38 202 ILE A N 1
ATOM 1596 C CA . ILE A 1 202 ? 0.832 -12.065 -6.230 1.00 97.38 202 ILE A CA 1
ATOM 1597 C C . ILE A 1 202 ? 2.290 -11.946 -6.670 1.00 97.38 202 ILE A C 1
ATOM 1599 O O . ILE A 1 202 ? 3.102 -12.825 -6.387 1.00 97.38 202 ILE A O 1
ATOM 1603 N N . ALA A 1 203 ? 2.636 -10.846 -7.333 1.00 98.06 203 ALA A N 1
ATOM 1604 C CA . ALA A 1 203 ? 4.023 -10.574 -7.684 1.00 98.06 203 ALA A CA 1
ATOM 1605 C C . ALA A 1 203 ? 4.907 -10.377 -6.435 1.00 98.06 203 ALA A C 1
ATOM 1607 O O . ALA A 1 203 ? 4.423 -10.145 -5.320 1.00 98.06 203 ALA A O 1
ATOM 1608 N N . LYS A 1 204 ? 6.223 -10.444 -6.642 1.00 98.81 204 LYS A N 1
ATOM 1609 C CA . LYS A 1 204 ? 7.241 -10.086 -5.648 1.00 98.81 204 LYS A CA 1
ATOM 1610 C C . LYS A 1 204 ? 7.732 -8.671 -5.960 1.00 98.81 204 LYS A C 1
ATOM 1612 O O . LYS A 1 204 ? 8.041 -8.390 -7.116 1.00 98.81 204 LYS A O 1
ATOM 1617 N N . ALA A 1 205 ? 7.763 -7.783 -4.970 1.00 98.88 205 ALA A N 1
ATOM 1618 C CA . ALA A 1 205 ? 8.300 -6.431 -5.124 1.00 98.88 205 ALA A CA 1
ATOM 1619 C C . ALA A 1 205 ? 9.813 -6.478 -5.356 1.00 98.88 205 ALA A C 1
ATOM 1621 O O . ALA A 1 205 ? 10.449 -7.451 -4.972 1.00 98.88 205 ALA A O 1
ATOM 1622 N N . ALA A 1 206 ? 10.398 -5.457 -5.977 1.00 98.62 206 ALA A N 1
ATOM 1623 C CA . ALA A 1 206 ? 11.837 -5.368 -6.211 1.00 98.62 206 ALA A CA 1
ATOM 1624 C C . ALA A 1 206 ? 12.439 -4.139 -5.525 1.00 98.62 206 ALA A C 1
ATOM 1626 O O . ALA A 1 206 ? 11.890 -3.036 -5.610 1.00 98.62 206 ALA A O 1
ATOM 1627 N N . PHE A 1 207 ? 13.604 -4.311 -4.902 1.00 98.44 207 PHE A N 1
ATOM 1628 C CA . PHE A 1 207 ? 14.409 -3.195 -4.417 1.00 98.44 207 PHE A CA 1
ATOM 1629 C C . PHE A 1 207 ? 15.067 -2.483 -5.601 1.00 98.44 207 PHE A C 1
ATOM 1631 O O . PHE A 1 207 ? 16.012 -2.992 -6.209 1.00 98.44 207 PHE A O 1
ATOM 1638 N N . VAL A 1 208 ? 14.567 -1.297 -5.940 1.00 97.50 208 VAL A N 1
ATOM 1639 C CA . VAL A 1 208 ? 15.092 -0.478 -7.037 1.00 97.50 208 VAL A CA 1
ATOM 1640 C C . VAL A 1 208 ? 15.212 0.982 -6.623 1.00 97.50 208 VAL A C 1
ATOM 1642 O O . VAL A 1 208 ? 14.380 1.508 -5.882 1.00 97.50 208 VAL A O 1
ATOM 1645 N N . ASP A 1 209 ? 16.237 1.643 -7.149 1.00 94.75 209 ASP A N 1
ATOM 1646 C CA . ASP A 1 209 ? 16.393 3.090 -7.072 1.00 94.75 209 ASP A CA 1
ATOM 1647 C C . ASP A 1 209 ? 16.158 3.694 -8.458 1.00 94.75 209 ASP A C 1
ATOM 1649 O O . ASP A 1 209 ? 17.000 3.580 -9.350 1.00 94.75 209 ASP A O 1
ATOM 1653 N N . LEU A 1 210 ? 14.990 4.313 -8.637 1.00 90.25 210 LEU A N 1
ATOM 1654 C CA . LEU A 1 210 ? 14.558 4.882 -9.914 1.00 90.25 210 LEU A CA 1
ATOM 1655 C C . LEU A 1 210 ? 15.517 5.964 -10.425 1.00 90.25 210 LEU A C 1
ATOM 1657 O O . LEU A 1 210 ? 15.671 6.093 -11.637 1.00 90.25 210 LEU A O 1
ATOM 1661 N N . ALA A 1 211 ? 16.212 6.682 -9.534 1.00 88.38 211 ALA A N 1
ATOM 1662 C CA . ALA A 1 211 ? 17.155 7.730 -9.919 1.00 88.38 211 ALA A CA 1
ATOM 1663 C C . ALA A 1 211 ? 18.345 7.187 -10.727 1.00 88.38 211 ALA A C 1
ATOM 1665 O O . ALA A 1 211 ? 18.974 7.932 -11.482 1.00 88.38 211 ALA A O 1
ATOM 1666 N N . ASN A 1 212 ? 18.640 5.887 -10.627 1.00 88.38 212 ASN A N 1
ATOM 1667 C CA . ASN A 1 212 ? 19.728 5.248 -11.363 1.00 88.38 212 ASN A CA 1
ATOM 1668 C C . ASN A 1 212 ? 19.348 4.856 -12.796 1.00 88.38 212 ASN A C 1
ATOM 1670 O O . ASN A 1 212 ? 20.242 4.715 -13.630 1.00 88.38 212 ASN A O 1
ATOM 1674 N N . TYR A 1 213 ? 18.060 4.801 -13.135 1.00 90.06 213 TYR A N 1
ATOM 1675 C CA . TYR A 1 213 ? 17.577 4.351 -14.443 1.00 90.06 213 TYR A CA 1
ATOM 1676 C C . TYR A 1 213 ? 17.098 5.514 -15.324 1.00 90.06 213 TYR A C 1
ATOM 1678 O O . TYR A 1 213 ? 16.821 6.606 -14.838 1.00 90.06 213 TYR A O 1
ATOM 1686 N N . GLY A 1 214 ? 17.019 5.268 -16.635 1.00 92.06 214 GLY A N 1
ATOM 1687 C CA . GLY A 1 214 ? 16.477 6.210 -17.619 1.00 92.06 214 GLY A CA 1
ATOM 1688 C C . GLY A 1 214 ? 17.353 7.439 -17.931 1.00 92.06 214 GLY A C 1
ATOM 1689 O O . GLY A 1 214 ? 18.436 7.605 -17.355 1.00 92.06 214 GLY A O 1
ATOM 1690 N N . PRO A 1 215 ? 16.896 8.292 -18.871 1.00 92.62 215 PRO A N 1
ATOM 1691 C CA . PRO A 1 215 ? 17.547 9.560 -19.200 1.00 92.62 215 PRO A CA 1
ATOM 1692 C C . PRO A 1 215 ? 17.586 10.492 -17.984 1.00 92.62 215 PRO A C 1
ATOM 1694 O O . PRO A 1 215 ? 16.585 10.653 -17.287 1.00 92.62 215 PRO A O 1
ATOM 1697 N N . LYS A 1 216 ? 18.742 11.112 -17.721 1.00 91.75 216 LYS A N 1
ATOM 1698 C CA . LYS A 1 216 ? 18.933 12.000 -16.554 1.00 91.75 216 LYS A CA 1
ATOM 1699 C C . LYS A 1 216 ? 18.308 13.381 -16.733 1.00 91.75 216 LYS A C 1
ATOM 1701 O O . LYS A 1 216 ? 18.127 14.100 -15.759 1.00 91.75 216 LYS A O 1
ATOM 1706 N N . ASP A 1 217 ? 17.993 13.727 -17.969 1.00 92.62 217 ASP A N 1
ATOM 1707 C CA . ASP A 1 217 ? 17.404 14.980 -18.422 1.00 92.62 217 ASP A CA 1
ATOM 1708 C C . ASP A 1 217 ? 15.915 14.839 -18.784 1.00 92.62 217 ASP A C 1
ATOM 1710 O O . ASP A 1 217 ? 15.359 15.706 -19.456 1.00 92.62 217 ASP A O 1
ATOM 1714 N N . LEU A 1 218 ? 15.260 13.756 -18.344 1.00 93.50 218 LEU A N 1
ATOM 1715 C CA . LEU A 1 218 ? 13.826 13.559 -18.545 1.00 93.50 218 LEU A CA 1
ATOM 1716 C C . LEU A 1 218 ? 13.026 14.686 -17.865 1.00 93.50 218 LEU A C 1
ATOM 1718 O O . LEU A 1 218 ? 13.126 14.884 -16.656 1.00 93.50 218 LEU A O 1
ATOM 1722 N N . ASP A 1 219 ? 12.205 15.389 -18.646 1.00 95.62 219 ASP A N 1
ATOM 1723 C CA . ASP A 1 219 ? 11.386 16.525 -18.208 1.00 95.62 219 ASP A CA 1
ATOM 1724 C C . ASP A 1 219 ? 10.017 16.505 -18.915 1.00 95.62 219 ASP A C 1
ATOM 1726 O O . ASP A 1 219 ? 9.777 15.725 -19.843 1.00 95.62 219 ASP A O 1
ATOM 1730 N N . TYR A 1 220 ? 9.098 17.363 -18.478 1.00 96.88 220 TYR A N 1
ATOM 1731 C CA . TYR A 1 220 ? 7.780 17.513 -19.083 1.00 96.88 220 TYR A CA 1
ATOM 1732 C C . TYR A 1 220 ? 7.857 17.987 -20.542 1.00 96.88 220 TYR A C 1
ATOM 1734 O O . TYR A 1 220 ? 8.743 18.743 -20.952 1.00 96.88 220 TYR A O 1
ATOM 1742 N N . ALA A 1 221 ? 6.874 17.563 -21.340 1.00 95.31 221 ALA A N 1
ATOM 1743 C CA . ALA A 1 221 ? 6.808 17.890 -22.757 1.00 95.31 221 ALA A CA 1
ATOM 1744 C C . ALA A 1 221 ? 6.666 19.403 -23.003 1.00 95.31 221 ALA A C 1
ATOM 1746 O O . ALA A 1 221 ? 5.876 20.095 -22.360 1.00 95.31 221 ALA A O 1
ATOM 1747 N N . LYS A 1 222 ? 7.380 19.905 -24.015 1.00 95.69 222 LYS A N 1
ATOM 1748 C CA . LYS A 1 222 ? 7.261 21.282 -24.518 1.00 95.69 222 LYS A CA 1
ATOM 1749 C C . LYS A 1 222 ? 6.468 21.268 -25.820 1.00 95.69 222 LYS A C 1
ATOM 1751 O O . LYS A 1 222 ? 7.046 21.218 -26.902 1.00 95.69 222 LYS A O 1
ATOM 1756 N N . ILE A 1 223 ? 5.142 21.256 -25.705 1.00 97.00 223 ILE A N 1
ATOM 1757 C CA . ILE A 1 223 ? 4.236 21.139 -26.854 1.00 97.00 223 ILE A CA 1
ATOM 1758 C C . ILE A 1 223 ? 4.003 22.534 -27.465 1.00 97.00 223 ILE A C 1
ATOM 1760 O O . ILE A 1 223 ? 3.510 23.427 -26.769 1.00 97.00 223 ILE A O 1
ATOM 1764 N N . PRO A 1 224 ? 4.339 22.761 -28.750 1.00 97.31 224 PRO A N 1
ATOM 1765 C CA . PRO A 1 224 ? 4.112 24.048 -29.398 1.00 97.31 224 PRO A CA 1
ATOM 1766 C C . PRO A 1 224 ? 2.638 24.467 -29.348 1.00 97.31 224 PRO A C 1
ATOM 1768 O O . PRO A 1 224 ? 1.757 23.689 -29.695 1.00 97.31 224 PRO A O 1
ATOM 1771 N N . ASN A 1 225 ? 2.383 25.719 -28.958 1.00 96.44 225 ASN A N 1
ATOM 1772 C CA . ASN A 1 225 ? 1.048 26.328 -28.857 1.00 96.44 225 ASN A CA 1
ATOM 1773 C C . ASN A 1 225 ? 0.068 25.683 -27.860 1.00 96.44 225 ASN A C 1
ATOM 1775 O O . ASN A 1 225 ? -1.088 26.091 -27.838 1.00 96.44 225 ASN A O 1
ATOM 1779 N N . PHE A 1 226 ? 0.508 24.758 -27.006 1.00 97.88 226 PHE A N 1
ATOM 1780 C CA . PHE A 1 226 ? -0.333 24.187 -25.955 1.00 97.88 226 PHE A CA 1
ATOM 1781 C C . PHE A 1 226 ? -0.442 25.155 -24.766 1.00 97.88 226 PHE A C 1
ATOM 1783 O O . PHE A 1 226 ? 0.519 25.329 -24.012 1.00 97.88 226 PHE A O 1
ATOM 1790 N N . LYS A 1 227 ? -1.588 25.830 -24.616 1.00 97.44 227 LYS A N 1
ATOM 1791 C CA . LYS A 1 227 ? -1.844 26.843 -23.573 1.00 97.44 227 LYS A CA 1
ATOM 1792 C C . LYS A 1 227 ? -2.832 26.358 -22.526 1.00 97.44 227 LYS A C 1
ATOM 1794 O O . LYS A 1 227 ? -2.706 26.723 -21.357 1.00 97.44 227 LYS A O 1
ATOM 1799 N N . SER A 1 228 ? -3.816 25.566 -22.932 1.00 97.56 228 SER A N 1
ATOM 1800 C CA . SER A 1 228 ? -4.793 24.978 -22.025 1.00 97.56 228 SER A CA 1
ATOM 1801 C C . SER A 1 228 ? -5.182 23.569 -22.459 1.00 97.56 228 SER A C 1
ATOM 1803 O O . SER A 1 228 ? -4.836 23.099 -23.540 1.00 97.56 228 SER A O 1
ATOM 1805 N N . ARG A 1 229 ? -5.910 22.865 -21.589 1.00 97.81 229 ARG A N 1
ATOM 1806 C CA . ARG A 1 229 ? -6.381 21.496 -21.854 1.00 97.81 229 ARG A CA 1
ATOM 1807 C C . ARG A 1 229 ? -7.254 21.395 -23.112 1.00 97.81 229 ARG A C 1
ATOM 1809 O O . ARG A 1 229 ? -7.326 20.326 -23.701 1.00 97.81 229 ARG A O 1
ATOM 1816 N N . GLU A 1 230 ? -7.913 22.482 -23.508 1.00 98.00 230 GLU A N 1
ATOM 1817 C CA . GLU A 1 230 ? -8.745 22.563 -24.711 1.00 98.00 230 GLU A CA 1
ATOM 1818 C C . GLU A 1 230 ? -7.917 22.487 -26.008 1.00 98.00 230 GLU A C 1
ATOM 1820 O O . GLU A 1 230 ? -8.466 22.125 -27.044 1.00 98.00 230 GLU A O 1
ATOM 1825 N N . ASP A 1 231 ? -6.606 22.752 -25.948 1.00 97.94 231 ASP A N 1
ATOM 1826 C CA . ASP A 1 231 ? -5.681 22.591 -27.081 1.00 97.94 231 ASP A CA 1
ATOM 1827 C C . ASP A 1 231 ? -5.230 21.126 -27.276 1.00 97.94 231 ASP A C 1
ATOM 1829 O O . ASP A 1 231 ? -4.510 20.815 -28.226 1.00 97.94 231 ASP A O 1
ATOM 1833 N N . ALA A 1 232 ? -5.599 20.213 -26.367 1.00 97.75 232 ALA A N 1
ATOM 1834 C CA . ALA A 1 232 ? -5.164 18.820 -26.416 1.00 97.75 232 ALA A CA 1
ATOM 1835 C C . ALA A 1 232 ? -5.849 18.042 -27.551 1.00 97.75 232 ALA A C 1
ATOM 1837 O O . ALA A 1 232 ? -7.074 17.952 -27.612 1.00 97.75 232 ALA A O 1
ATOM 1838 N N . ILE A 1 233 ? -5.046 17.374 -28.382 1.00 97.19 233 ILE A N 1
ATOM 1839 C CA . ILE A 1 233 ? -5.501 16.317 -29.291 1.00 97.19 233 ILE A CA 1
ATOM 1840 C C . ILE A 1 233 ? -4.938 15.003 -28.754 1.00 97.19 233 ILE A C 1
ATOM 1842 O O . ILE A 1 233 ? -3.740 14.747 -28.852 1.00 97.19 233 ILE A O 1
ATOM 1846 N N . ILE A 1 234 ? -5.798 14.201 -28.130 1.00 97.69 234 ILE A N 1
ATOM 1847 C CA . ILE A 1 234 ? -5.401 12.959 -27.464 1.00 97.69 234 ILE A CA 1
ATOM 1848 C C . ILE A 1 234 ? -5.548 11.798 -28.446 1.00 97.69 234 ILE A C 1
ATOM 1850 O O . ILE A 1 234 ? -6.619 11.598 -29.016 1.00 97.69 234 ILE A O 1
ATOM 1854 N N . TYR A 1 235 ? -4.470 11.037 -28.617 1.00 96.81 235 TYR A N 1
ATOM 1855 C CA . TYR A 1 235 ? -4.461 9.776 -29.347 1.00 96.81 235 TYR A CA 1
ATOM 1856 C C . TYR A 1 235 ? -4.293 8.634 -28.342 1.00 96.81 235 TYR A C 1
ATOM 1858 O O . TYR A 1 235 ? -3.287 8.576 -27.635 1.00 96.81 235 TYR A O 1
ATOM 1866 N N . GLU A 1 236 ? -5.307 7.778 -28.237 1.00 97.69 236 GLU A N 1
ATOM 1867 C CA . GLU A 1 236 ? -5.282 6.603 -27.366 1.00 97.69 236 GLU A CA 1
ATOM 1868 C C . GLU A 1 236 ? -4.720 5.405 -28.130 1.00 97.69 236 GLU A C 1
ATOM 1870 O O . GLU A 1 236 ? -5.131 5.134 -29.257 1.00 97.69 236 GLU A O 1
ATOM 1875 N N . ASP A 1 237 ? -3.793 4.687 -27.499 1.00 96.00 237 ASP A N 1
ATOM 1876 C CA . ASP A 1 237 ? -3.146 3.521 -28.086 1.00 96.00 237 ASP A CA 1
ATOM 1877 C C . ASP A 1 237 ? -2.729 2.509 -27.017 1.00 96.00 237 ASP A C 1
ATOM 1879 O O . ASP A 1 237 ? -2.615 2.829 -25.830 1.00 96.00 237 ASP A O 1
ATOM 1883 N N . HIS A 1 238 ? -2.443 1.287 -27.453 1.00 97.81 238 HIS A N 1
ATOM 1884 C CA . HIS A 1 238 ? -1.947 0.200 -26.632 1.00 97.81 238 HIS A CA 1
ATOM 1885 C C . HIS A 1 238 ? -0.538 -0.213 -27.081 1.00 97.81 238 HIS A C 1
ATOM 1887 O O . HIS A 1 238 ? -0.318 -0.581 -28.234 1.00 97.81 238 HIS A O 1
ATOM 1893 N N . VAL A 1 239 ? 0.424 -0.220 -26.144 1.00 97.25 239 VAL A N 1
ATOM 1894 C CA . VAL A 1 239 ? 1.857 -0.495 -26.411 1.00 97.25 239 VAL A CA 1
ATOM 1895 C C . VAL A 1 239 ? 2.067 -1.777 -27.220 1.00 97.25 239 VAL A C 1
ATOM 1897 O O . VAL A 1 239 ? 2.932 -1.826 -28.099 1.00 97.25 239 VAL A O 1
ATOM 1900 N N . ARG A 1 240 ? 1.278 -2.822 -26.931 1.00 97.62 240 ARG A N 1
ATOM 1901 C CA . ARG A 1 240 ? 1.358 -4.080 -27.673 1.00 97.62 240 ARG A CA 1
ATOM 1902 C C . ARG A 1 240 ? 0.815 -3.934 -29.085 1.00 97.62 240 ARG A C 1
ATOM 1904 O O . ARG A 1 240 ? 1.481 -4.349 -30.028 1.00 97.62 240 ARG A O 1
ATOM 1911 N N . ASP A 1 241 ? -0.380 -3.377 -29.205 1.00 97.25 241 ASP A N 1
ATOM 1912 C CA . ASP A 1 241 ? -1.167 -3.417 -30.434 1.00 97.25 241 ASP A CA 1
ATOM 1913 C C . ASP A 1 241 ? -0.458 -2.619 -31.523 1.00 97.25 241 ASP A C 1
ATOM 1915 O O . ASP A 1 241 ? -0.266 -3.148 -32.620 1.00 97.25 241 ASP A O 1
ATOM 1919 N N . PHE A 1 242 ? 0.075 -1.445 -31.163 1.00 96.06 242 PHE A N 1
ATOM 1920 C CA . PHE A 1 242 ? 0.756 -0.519 -32.069 1.00 96.06 242 PHE A CA 1
ATOM 1921 C C . PHE A 1 242 ? 1.897 -1.141 -32.874 1.00 96.06 242 PHE A C 1
ATOM 1923 O O . PHE A 1 242 ? 2.170 -0.725 -33.996 1.00 96.06 242 PHE A O 1
ATOM 1930 N N . THR A 1 243 ? 2.579 -2.144 -32.313 1.00 96.81 243 THR A N 1
ATOM 1931 C CA . THR A 1 243 ? 3.736 -2.773 -32.967 1.00 96.81 243 THR A CA 1
ATOM 1932 C C . THR A 1 243 ? 3.566 -4.268 -33.225 1.00 96.81 243 THR A C 1
ATOM 1934 O O . THR A 1 243 ? 4.515 -4.927 -33.634 1.00 96.81 243 THR A O 1
ATOM 1937 N N . SER A 1 244 ? 2.377 -4.833 -32.995 1.00 97.31 244 SER A N 1
ATOM 1938 C CA . SER A 1 244 ? 2.152 -6.287 -33.088 1.00 97.31 244 SER A CA 1
ATOM 1939 C C . SER A 1 244 ? 1.805 -6.811 -34.483 1.00 97.31 244 SER A C 1
ATOM 1941 O O . SER A 1 244 ? 1.720 -8.030 -34.663 1.00 97.31 244 SER A O 1
ATOM 1943 N N . ASP A 1 245 ? 1.613 -5.928 -35.467 1.00 96.94 245 ASP A N 1
ATOM 1944 C CA . ASP A 1 245 ? 1.322 -6.345 -36.836 1.00 96.94 245 ASP A CA 1
ATOM 1945 C C . ASP A 1 245 ? 2.519 -7.100 -37.441 1.00 96.94 245 ASP A C 1
ATOM 1947 O O . ASP A 1 245 ? 3.668 -6.655 -37.418 1.00 96.94 245 ASP A O 1
ATOM 1951 N N . LYS A 1 246 ? 2.239 -8.262 -38.031 1.00 95.62 246 LYS A N 1
ATOM 1952 C CA . LYS A 1 246 ? 3.241 -9.061 -38.741 1.00 95.62 246 LYS A CA 1
ATOM 1953 C C . LYS A 1 246 ? 3.781 -8.334 -39.969 1.00 95.62 246 LYS A C 1
ATOM 1955 O O . LYS A 1 246 ? 4.908 -8.614 -40.364 1.00 95.62 246 LYS A O 1
ATOM 1960 N N . ALA A 1 247 ? 3.013 -7.422 -40.567 1.00 96.31 247 ALA A N 1
ATOM 1961 C CA . ALA A 1 247 ? 3.444 -6.669 -41.742 1.00 96.31 247 ALA A CA 1
ATOM 1962 C C . ALA A 1 247 ? 4.697 -5.822 -41.470 1.00 96.31 247 ALA A C 1
ATOM 1964 O O . ALA A 1 247 ? 5.557 -5.720 -42.339 1.00 96.31 247 ALA A O 1
ATOM 1965 N N . ILE A 1 248 ? 4.839 -5.291 -40.252 1.00 93.44 248 ILE A N 1
ATOM 1966 C CA . ILE A 1 248 ? 5.968 -4.434 -39.863 1.00 93.44 248 ILE A CA 1
ATOM 1967 C C . ILE A 1 248 ? 7.101 -5.210 -39.177 1.00 93.44 248 ILE A C 1
ATOM 1969 O O . ILE A 1 248 ? 8.098 -4.620 -38.768 1.00 93.44 248 ILE A O 1
ATOM 1973 N N . SER A 1 249 ? 6.991 -6.538 -39.027 1.00 92.81 249 SER A N 1
ATOM 1974 C CA . SER A 1 249 ? 7.929 -7.307 -38.195 1.00 92.81 249 SER A CA 1
ATOM 1975 C C . SER A 1 249 ? 9.377 -7.228 -38.681 1.00 92.81 249 SER A C 1
ATOM 1977 O O . SER A 1 249 ? 10.296 -7.310 -37.875 1.00 92.81 249 SER A O 1
ATOM 1979 N N . ALA A 1 250 ? 9.580 -7.091 -39.996 1.00 93.75 250 ALA A N 1
ATOM 1980 C CA . ALA A 1 250 ? 10.905 -6.955 -40.600 1.00 93.75 250 ALA A CA 1
ATOM 1981 C C . ALA A 1 250 ? 11.521 -5.554 -40.404 1.00 93.75 250 ALA A C 1
ATOM 1983 O O . ALA A 1 250 ? 12.725 -5.388 -40.585 1.00 93.75 250 ALA A O 1
ATOM 1984 N N . GLU A 1 251 ? 10.709 -4.558 -40.046 1.00 92.19 251 GLU A N 1
ATOM 1985 C CA . GLU A 1 251 ? 11.109 -3.155 -39.887 1.00 92.19 251 GLU A CA 1
ATOM 1986 C C . GLU A 1 251 ? 11.447 -2.812 -38.427 1.00 92.19 251 GLU A C 1
ATOM 1988 O O . GLU A 1 251 ? 12.192 -1.868 -38.153 1.00 92.19 251 GLU A O 1
ATOM 1993 N N . LEU A 1 252 ? 10.933 -3.596 -37.474 1.00 94.38 252 LEU A N 1
ATOM 1994 C CA . LEU A 1 252 ? 11.181 -3.401 -36.050 1.00 94.38 252 LEU A CA 1
ATOM 1995 C C . LEU A 1 252 ? 12.632 -3.737 -35.675 1.00 94.38 252 LEU A C 1
ATOM 1997 O O . LEU A 1 252 ? 13.125 -4.839 -35.905 1.00 94.38 252 LEU A O 1
ATOM 2001 N N . LYS A 1 253 ? 13.299 -2.799 -34.995 1.00 95.06 253 LYS A N 1
ATOM 2002 C CA . LYS A 1 253 ? 14.641 -3.000 -34.411 1.00 95.06 253 LYS A CA 1
ATOM 2003 C C . LYS A 1 253 ? 14.613 -3.650 -33.025 1.00 95.06 253 LYS A C 1
ATOM 2005 O O . LYS A 1 253 ? 15.636 -4.131 -32.544 1.00 95.06 253 LYS A O 1
ATOM 2010 N N . HIS A 1 254 ? 13.452 -3.637 -32.376 1.00 95.75 254 HIS A N 1
ATOM 2011 C CA . HIS A 1 254 ? 13.232 -4.160 -31.032 1.00 95.75 254 HIS A CA 1
ATOM 2012 C C . HIS A 1 254 ? 12.089 -5.171 -31.039 1.00 95.75 254 HIS A C 1
ATOM 2014 O O . HIS A 1 254 ? 11.278 -5.203 -31.962 1.00 95.75 254 HIS A O 1
ATOM 2020 N N . GLN A 1 255 ? 12.010 -5.991 -29.991 1.00 96.56 255 GLN A N 1
ATOM 2021 C CA . GLN A 1 255 ? 10.922 -6.950 -29.832 1.00 96.56 255 GLN A CA 1
ATOM 2022 C C . GLN A 1 255 ? 9.566 -6.235 -29.871 1.00 96.56 255 GLN A C 1
ATOM 2024 O O . GLN A 1 255 ? 9.354 -5.262 -29.146 1.00 96.56 255 GLN A O 1
ATOM 2029 N N . PHE A 1 256 ? 8.652 -6.740 -30.701 1.00 96.81 256 PHE A N 1
ATOM 2030 C CA . PHE A 1 256 ? 7.309 -6.186 -30.830 1.00 96.81 256 PHE A CA 1
ATOM 2031 C C . PHE A 1 256 ? 6.578 -6.118 -29.483 1.00 96.81 256 PHE A C 1
ATOM 2033 O O . PHE A 1 256 ? 6.787 -6.941 -28.589 1.00 96.81 256 PHE A O 1
ATOM 2040 N N . GLY A 1 257 ? 5.689 -5.140 -29.363 1.00 96.75 257 GLY A N 1
ATOM 2041 C CA . GLY A 1 257 ? 4.841 -4.927 -28.199 1.00 96.75 257 GLY A CA 1
ATOM 2042 C C . GLY A 1 257 ? 5.577 -4.537 -26.920 1.00 96.75 257 GLY A C 1
ATOM 2043 O O . GLY A 1 257 ? 5.074 -4.774 -25.824 1.00 96.75 257 GLY A O 1
ATOM 2044 N N . THR A 1 258 ? 6.767 -3.953 -27.058 1.00 97.75 258 THR A N 1
ATOM 2045 C CA . THR A 1 258 ? 7.571 -3.419 -25.954 1.00 97.75 258 THR A CA 1
ATOM 2046 C C . THR A 1 258 ? 7.679 -1.899 -26.048 1.00 97.75 258 THR A C 1
ATOM 2048 O O . THR A 1 258 ? 7.499 -1.320 -27.120 1.00 97.75 258 THR A O 1
ATOM 2051 N N . PHE A 1 259 ? 8.050 -1.241 -24.945 1.00 96.88 259 PHE A N 1
ATOM 2052 C CA . PHE A 1 259 ? 8.301 0.206 -24.941 1.00 96.88 259 PHE A CA 1
ATOM 2053 C C . PHE A 1 259 ? 9.375 0.632 -25.956 1.00 96.88 259 PHE A C 1
ATOM 2055 O O . PHE A 1 259 ? 9.238 1.679 -26.580 1.00 96.88 259 PHE A O 1
ATOM 2062 N N . ALA A 1 260 ? 10.413 -0.186 -26.168 1.00 95.88 260 ALA A N 1
ATOM 2063 C CA . ALA A 1 260 ? 11.481 0.118 -27.121 1.00 95.88 260 ALA A CA 1
ATOM 2064 C C . ALA A 1 260 ? 10.997 0.059 -28.582 1.00 95.88 260 ALA A C 1
ATOM 2066 O O . ALA A 1 260 ? 11.353 0.917 -29.386 1.00 95.88 260 ALA A O 1
ATOM 2067 N N . ALA A 1 261 ? 10.149 -0.916 -28.929 1.00 96.12 261 ALA A N 1
ATOM 2068 C CA . ALA A 1 261 ? 9.529 -0.961 -30.254 1.00 96.12 261 ALA A CA 1
ATOM 2069 C C . ALA A 1 261 ? 8.568 0.217 -30.467 1.00 96.12 261 ALA A C 1
ATOM 2071 O O . ALA A 1 261 ? 8.579 0.820 -31.539 1.00 96.12 261 ALA A O 1
ATOM 2072 N N . PHE A 1 262 ? 7.793 0.576 -29.438 1.00 95.75 262 PHE A N 1
ATOM 2073 C CA . PHE A 1 262 ? 6.893 1.728 -29.477 1.00 95.75 262 PHE A CA 1
ATOM 2074 C C . PHE A 1 262 ? 7.660 3.032 -29.733 1.00 95.75 262 PHE A C 1
ATOM 2076 O O . PHE A 1 262 ? 7.328 3.757 -30.663 1.00 95.75 262 PHE A O 1
ATOM 2083 N N . ALA A 1 263 ? 8.737 3.299 -28.985 1.00 93.94 263 ALA A N 1
ATOM 2084 C CA . ALA A 1 263 ? 9.590 4.471 -29.202 1.00 93.94 263 ALA A CA 1
ATOM 2085 C C . ALA A 1 263 ? 10.206 4.496 -30.615 1.00 93.94 263 ALA A C 1
ATOM 2087 O O . ALA A 1 263 ? 10.159 5.524 -31.298 1.00 93.94 263 ALA A O 1
ATOM 2088 N N . GLY A 1 264 ? 10.695 3.346 -31.092 1.00 90.12 264 GLY A N 1
ATOM 2089 C CA . GLY A 1 264 ? 11.281 3.215 -32.426 1.00 90.12 264 GLY A CA 1
ATOM 2090 C C . GLY A 1 264 ? 10.317 3.566 -33.564 1.00 90.12 264 GLY A C 1
ATOM 2091 O O . GLY A 1 264 ? 10.750 4.135 -34.565 1.00 90.12 264 GLY A O 1
ATOM 2092 N N . ALA A 1 265 ? 9.015 3.307 -33.402 1.00 87.38 265 ALA A N 1
ATOM 2093 C CA . ALA A 1 265 ? 7.990 3.675 -34.382 1.00 87.38 265 ALA A CA 1
ATOM 2094 C C . ALA A 1 265 ? 7.787 5.201 -34.516 1.00 87.38 265 ALA A C 1
ATOM 2096 O O . ALA A 1 265 ? 7.346 5.671 -35.562 1.00 87.38 265 ALA A O 1
ATOM 2097 N N . PHE A 1 266 ? 8.186 5.986 -33.510 1.00 84.31 266 PHE A N 1
ATOM 2098 C CA . PHE A 1 266 ? 8.219 7.455 -33.564 1.00 84.31 266 PHE A CA 1
ATOM 2099 C C . PHE A 1 266 ? 9.590 8.014 -33.980 1.00 84.31 266 PHE A C 1
ATOM 2101 O O . PHE A 1 266 ? 9.807 9.224 -33.925 1.00 84.31 266 PHE A O 1
ATOM 2108 N N . GLY A 1 267 ? 10.532 7.154 -34.383 1.00 77.19 267 GLY A N 1
ATOM 2109 C CA . GLY A 1 267 ? 11.899 7.563 -34.715 1.00 77.19 267 GLY A CA 1
ATOM 2110 C C . GLY A 1 267 ? 12.737 7.966 -33.498 1.00 77.19 267 GLY A C 1
ATOM 2111 O O . GLY A 1 267 ? 13.778 8.600 -33.663 1.00 77.19 267 GLY A O 1
ATOM 2112 N N . LEU A 1 268 ? 12.298 7.607 -32.290 1.00 65.06 268 LEU A N 1
ATOM 2113 C CA . LEU A 1 268 ? 13.036 7.806 -31.047 1.00 65.06 268 LEU A CA 1
ATOM 2114 C C . LEU A 1 268 ? 13.838 6.524 -30.778 1.00 65.06 268 LEU A C 1
ATOM 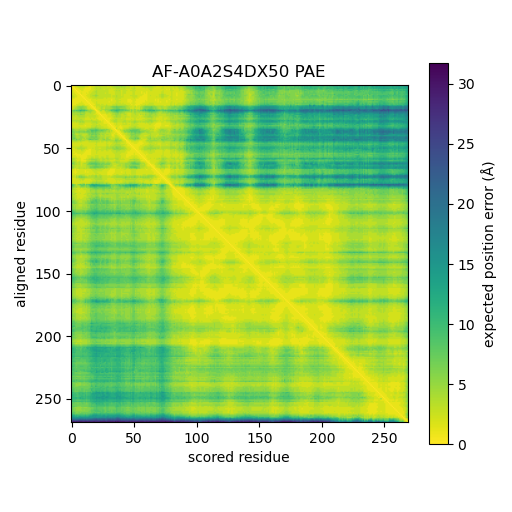2116 O O . LEU A 1 268 ? 13.253 5.482 -30.485 1.00 65.06 268 LEU A O 1
ATOM 2120 N N . SER A 1 269 ? 15.162 6.578 -30.941 1.00 54.34 269 SER A N 1
ATOM 2121 C CA . SER A 1 269 ? 16.084 5.470 -30.636 1.00 54.34 269 SER A CA 1
ATOM 2122 C C . SER A 1 269 ? 17.086 5.863 -29.570 1.00 54.34 269 SER A C 1
ATOM 2124 O O . SER A 1 269 ? 17.711 6.928 -29.779 1.00 54.34 269 SER A O 1
#

Foldseek 3Di:
DPAWAAQAQFKIKDADPACPPNDQVNQVVQKFKAFPVRHTFDWDDWDDDRVRRMIMTTGRRHPVRAFIWIDGPPDIYTYDHDVNHLCNQQPDPDDAAWDADPQFQKIKHKDADQQFPWKKKWKADLVDRVHTQDIGTFDQDGSRMTIDIDGLVVSPGNGQANIWIWMWTDHPPDIATHERPPQPDWDDADCVCCVVDRCNVDTTGGHHDCCVDDDVPDDDDDDPPCDDPVPDDDDDDQLQVVFVDPVCPVVFPDDGSDPNSVCVVVVRD

Nearest PDB structures (foldseek):
  3faw-assembly1_A  TM=8.352E-01  e=2.335E-31  Streptococcus agalactiae COH1
  3fax-assembly1_A  TM=8.276E-01  e=1.198E-30  Streptococcus agalactiae COH1
  2ya0-assembly1_A  TM=9.856E-01  e=3.572E-22  Streptococcus pneumoniae TIGR4
  2ya1-assembly1_A  TM=8.020E-01  e=1.489E-25  Streptococcus pneumoniae TIGR4
  2ya2-assembly1_A  TM=9.847E-01  e=3.222E-21  Streptococcus pneumoniae TIGR4

InterPro domains:
  IPR004193 Glycoside hydrolase, family 13, N-terminal [PF02922] (95-183)
  IPR013783 Immunoglobulin-like fold [G3DSA:2.60.40.10] (93-208)
  IPR014755 Copper resistance protein CopC/internalin, immunoglobulin-like [G3DSA:2.60.40.1220] (1-92)
  IPR014756 Immunoglobulin E-set [SSF81296] (91-196)

Sequence (269 aa):
MTGAQQLSPSQIELSFTNLDEVSSEDILKDLKVTYKDGNSVILKQLELDTKFKKATLTGDFVAKNLPYKVTFGNDSFKTSDSWRLKVALYSYDGELGARLEENGTKAHVTLWSPSADQVDIIVYDKNNQDKVLAEHTLSKGLRGTWQDDLLATDFGLENLTGYFYQYRIKRGDQSVIVLDPYAKSLAAWNSDNVSQGPEHKIAKAAFVDLANYGPKDLDYAKIPNFKSREDAIIYEDHVRDFTSDKAISAELKHQFGTFAAFAGAFGLS

pLDDT: mean 94.28, std 5.2, range [54.34, 98.88]

Secondary structure (DSSP, 8-state):
--EEEEEETTEEEEE-S--TT--HHHHHHHEEEE-TTSPBPPEEEEEEETTTTEEEEEE---GGGPSPEEEETTEEEEPEE-HHHHHHHH---S--EEEEEGGGTEEEEEEE-TT-SEEEEEEEETTEEEEEEEEEEPEE-GGGEEEEEEEGGGGT-S--TT-EEEEEEEETTEEEEE--TT-SSB----GGGGGS-GGGSSPPEE---GGGSS-TT------TT--SGGG-------TTGGG--GGGTTT-SS-TTSHHHHHHHTT--